Protein AF-A0A317SFG7-F1 (afdb_monomer)

Solvent-accessible surface area (backbone atoms only — not comparable to full-atom values): 11597 Å² total; per-residue (Å²): 136,88,63,92,62,96,67,92,75,56,70,48,75,51,74,49,76,55,89,96,40,80,47,75,50,78,46,75,65,70,53,82,93,43,41,70,61,52,54,49,50,51,52,51,51,52,51,54,70,73,49,74,81,74,43,26,48,32,30,42,70,56,41,79,41,81,29,43,70,58,32,55,52,23,72,72,42,47,71,86,76,34,85,66,59,71,67,60,54,49,50,59,51,48,52,54,52,50,54,67,70,44,44,66,58,31,59,73,69,74,46,86,89,76,83,84,84,84,76,78,91,66,60,90,88,42,59,65,45,54,52,47,43,51,28,25,51,56,62,72,46,96,45,53,51,37,38,35,56,40,46,56,34,92,85,46,43,70,60,25,44,52,54,52,55,61,60,48,57,79,50,65,71,59,47,80,44,76,72,60,82,77,83,85,72,89,74,82,129

Nearest PDB structures (foldseek):
  7vgf-assembly1_B  TM=2.395E-01  e=2.417E-01  Homo sapiens
  7zdg-assembly1_C  TM=2.258E-01  e=2.567E-01  Escherichia coli K-12
  7zkb-assembly1_A  TM=2.460E-01  e=6.358E-01  Mus musculus
  4ayx-assembly1_A  TM=1.755E-01  e=2.727E-01  Homo sapiens
  5mkk-assembly1_A  TM=2.333E-01  e=2.883E+00  Thermus thermophilus HB27

pLDDT: mean 77.93, std 15.4, range [25.09, 96.19]

Secondary structure (DSSP, 8-state):
---SS----EEEEEEEEETTEEEEEEEEE--GGGHHHHHHHHHHHHHHHHS-SS--EEEETTEEEE-HHHHHHHHT--GGG--S-HHHHHHHHHHHHHHHHTHHHHHHTT-------PPP---TT-HHHHHHHHHHHHHH-SSPEEEES----SS-HHHHHHHHHHHHHTT-S-EEEE-----------

Foldseek 3Di:
DDPVDPDDWDKDWDWDDDPPDIDIDIDTDDDPVCVVVVVVVVVVVVVVVLDQDLFAWEDDQLDTDTHNVLSVVLVPAAPVPQPDDPVVLCCVQCVVVVLVVCVVVCVVVVHPSDDDDDDDDDPPVCVVNVSSSVSNNCNSDPAHEYEYAALDHPPDSVVSVVSSVVVCVSRPPYHYHYNDPDPDDPDDD

Structure (mmCIF, N/CA/C/O backbone):
data_AF-A0A317SFG7-F1
#
_entry.id   AF-A0A317SFG7-F1
#
loop_
_atom_site.group_PDB
_atom_site.id
_atom_site.type_symbol
_atom_site.label_atom_id
_atom_site.label_alt_id
_atom_site.label_comp_id
_atom_site.label_asym_id
_atom_site.label_entity_id
_atom_site.label_seq_id
_atom_site.pdbx_PDB_ins_code
_atom_site.Cartn_x
_atom_site.Cartn_y
_atom_site.Cartn_z
_atom_site.occupancy
_atom_site.B_iso_or_equiv
_atom_site.auth_seq_id
_atom_site.auth_comp_id
_atom_site.auth_asym_id
_atom_site.auth_atom_id
_atom_site.pdbx_PDB_model_num
ATOM 1 N N . MET A 1 1 ? 9.731 -15.052 -11.280 1.00 41.47 1 MET A N 1
ATOM 2 C CA . MET A 1 1 ? 9.869 -14.562 -12.666 1.00 41.47 1 MET A CA 1
ATOM 3 C C . MET A 1 1 ? 8.992 -15.444 -13.540 1.00 41.47 1 MET A C 1
ATOM 5 O O . MET A 1 1 ? 9.331 -16.599 -13.751 1.00 41.47 1 MET A O 1
ATOM 9 N N . LEU A 1 2 ? 7.804 -14.961 -13.905 1.00 42.44 2 LEU A N 1
ATOM 10 C CA . LEU A 1 2 ? 6.810 -15.720 -14.668 1.00 42.44 2 LEU A CA 1
ATOM 11 C C . LEU A 1 2 ? 6.941 -15.355 -16.149 1.00 42.44 2 LEU A C 1
ATOM 13 O O . LEU A 1 2 ? 6.165 -14.562 -16.657 1.00 42.44 2 LEU A O 1
ATOM 17 N N . CYS A 1 3 ? 7.937 -15.915 -16.834 1.00 49.62 3 CYS A N 1
ATOM 18 C CA . CYS A 1 3 ? 7.927 -15.930 -18.293 1.00 49.62 3 CYS A CA 1
ATOM 19 C C . CYS A 1 3 ? 7.093 -17.150 -18.706 1.00 49.62 3 CYS A C 1
ATOM 21 O O . CYS A 1 3 ? 7.489 -18.283 -18.437 1.00 49.62 3 CYS A O 1
ATOM 23 N N . ARG A 1 4 ? 5.892 -16.934 -19.261 1.00 50.91 4 ARG A N 1
ATOM 24 C CA . ARG A 1 4 ? 4.999 -18.031 -19.700 1.00 50.91 4 ARG A CA 1
ATOM 25 C C . ARG A 1 4 ? 5.598 -18.854 -20.844 1.00 50.91 4 ARG A C 1
ATOM 27 O O . ARG A 1 4 ? 5.264 -20.026 -20.993 1.00 50.91 4 ARG A O 1
ATOM 34 N N . ASP A 1 5 ? 6.530 -18.259 -21.576 1.00 55.81 5 ASP A N 1
ATOM 35 C CA . ASP A 1 5 ? 7.381 -18.930 -22.541 1.00 55.81 5 ASP A CA 1
ATOM 36 C C . ASP A 1 5 ? 8.703 -19.267 -21.854 1.00 55.81 5 ASP A C 1
ATOM 38 O O . ASP A 1 5 ? 9.432 -18.364 -21.454 1.00 55.81 5 ASP A O 1
ATOM 42 N N . TRP A 1 6 ? 9.039 -20.547 -21.727 1.00 56.03 6 TRP A N 1
ATOM 43 C CA . TRP A 1 6 ? 10.304 -21.052 -21.171 1.00 56.03 6 TRP A CA 1
ATOM 44 C C . TRP A 1 6 ? 11.524 -20.729 -22.064 1.00 56.03 6 TRP A C 1
ATOM 46 O O . TRP A 1 6 ? 12.299 -21.609 -22.429 1.00 56.03 6 TRP A O 1
ATOM 56 N N . LYS A 1 7 ? 11.658 -19.477 -22.505 1.00 66.62 7 LYS A N 1
ATOM 57 C CA . LYS A 1 7 ? 12.711 -18.994 -23.396 1.00 66.62 7 LYS A CA 1
ATOM 58 C C . LYS A 1 7 ? 13.780 -18.282 -22.583 1.00 66.62 7 LYS A C 1
ATOM 60 O O . LYS A 1 7 ? 13.485 -17.394 -21.787 1.00 66.62 7 LYS A O 1
ATOM 65 N N . ASP A 1 8 ? 15.028 -18.643 -22.849 1.00 72.44 8 ASP A N 1
ATOM 66 C CA . ASP A 1 8 ? 16.175 -17.995 -22.232 1.00 72.44 8 ASP A CA 1
ATOM 67 C C . ASP A 1 8 ? 16.388 -16.597 -22.828 1.00 72.44 8 ASP A C 1
ATOM 69 O O . ASP A 1 8 ? 16.472 -16.413 -24.049 1.00 72.44 8 ASP A O 1
ATOM 73 N N . HIS A 1 9 ? 16.499 -15.602 -21.949 1.00 76.69 9 HIS A N 1
ATOM 74 C CA . HIS A 1 9 ? 16.799 -14.217 -22.293 1.00 76.69 9 HIS A CA 1
ATOM 75 C C . HIS A 1 9 ? 18.088 -13.780 -21.598 1.00 76.69 9 HIS A C 1
ATOM 77 O O . HIS A 1 9 ? 18.286 -14.040 -20.412 1.00 76.69 9 HIS A O 1
ATOM 83 N N . VAL A 1 10 ? 18.965 -13.090 -22.329 1.00 83.44 10 VAL A N 1
ATOM 84 C CA . VAL A 1 10 ? 20.203 -12.542 -21.764 1.00 83.44 10 VAL A CA 1
ATOM 85 C C . VAL A 1 10 ? 19.904 -11.164 -21.179 1.00 83.44 10 VAL A C 1
ATOM 87 O O . VAL A 1 10 ? 19.508 -10.249 -21.905 1.00 83.44 10 VAL A O 1
ATOM 90 N N . CYS A 1 11 ? 20.096 -11.021 -19.869 1.00 85.12 11 CYS A N 1
ATOM 91 C CA . CYS A 1 11 ? 19.971 -9.761 -19.145 1.00 85.12 11 CYS A CA 1
ATOM 92 C C . CYS A 1 11 ? 21.332 -9.372 -18.563 1.00 85.12 11 CYS A C 1
ATOM 94 O O . CYS A 1 11 ? 21.943 -10.149 -17.828 1.00 85.12 11 CYS A O 1
ATOM 96 N N . TYR A 1 12 ? 21.797 -8.169 -18.885 1.00 90.06 12 TYR A N 1
ATOM 97 C CA . TYR A 1 12 ? 22.939 -7.542 -18.231 1.00 90.06 12 TYR A CA 1
ATOM 98 C C . TYR A 1 12 ? 22.421 -6.586 -17.166 1.00 90.06 12 TYR A C 1
ATOM 100 O O . TYR A 1 12 ? 21.475 -5.842 -17.411 1.00 90.06 12 TYR A O 1
ATOM 108 N N . PHE A 1 13 ? 23.051 -6.563 -15.997 1.00 91.94 13 PHE A N 1
ATOM 109 C CA . PHE A 1 13 ? 22.778 -5.547 -14.987 1.00 91.94 13 PHE A CA 1
ATOM 110 C C . PHE A 1 13 ? 24.040 -4.730 -14.738 1.00 91.94 13 PHE A C 1
ATOM 112 O O . PHE A 1 13 ? 25.147 -5.265 -14.698 1.00 91.94 13 PHE A O 1
ATOM 119 N N . ALA A 1 14 ? 23.864 -3.425 -14.580 1.00 92.88 14 ALA A N 1
ATOM 120 C CA . ALA A 1 14 ? 24.919 -2.508 -14.193 1.00 92.88 14 ALA A CA 1
ATOM 121 C C . ALA A 1 14 ? 24.482 -1.762 -12.936 1.00 92.88 14 ALA A C 1
ATOM 123 O O . ALA A 1 14 ? 23.309 -1.420 -12.765 1.00 92.88 14 ALA A O 1
ATOM 124 N N . THR A 1 15 ? 25.426 -1.544 -12.028 1.00 95.31 15 THR A N 1
ATOM 125 C CA . THR A 1 15 ? 25.201 -0.780 -10.804 1.00 95.31 15 THR A CA 1
ATOM 126 C C . THR A 1 15 ? 26.358 0.177 -10.609 1.00 95.31 15 THR A C 1
ATOM 128 O O . THR A 1 15 ? 27.512 -0.244 -10.640 1.00 95.31 15 THR A O 1
ATOM 131 N N . TRP A 1 16 ? 26.054 1.4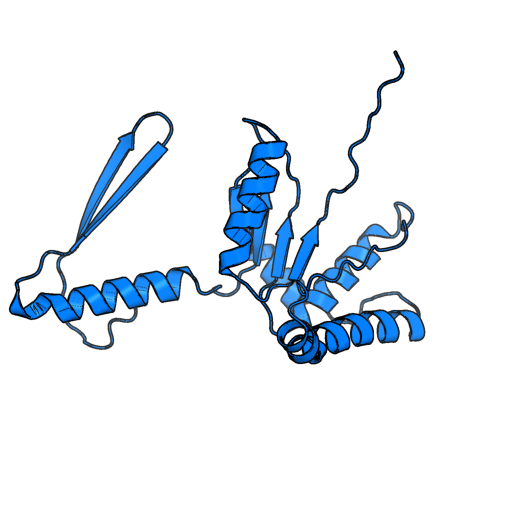54 -10.422 1.00 94.56 16 TRP A N 1
ATOM 132 C CA . TRP A 1 16 ? 27.052 2.485 -10.161 1.00 94.56 16 TRP A CA 1
ATOM 133 C C . TRP A 1 16 ? 26.505 3.525 -9.187 1.00 94.56 16 TRP A C 1
ATOM 135 O O . TRP A 1 16 ? 25.305 3.582 -8.916 1.00 94.56 16 TRP A O 1
ATOM 145 N N . LEU A 1 17 ? 27.411 4.322 -8.629 1.00 96.19 17 LEU A N 1
ATOM 146 C CA . LEU A 1 17 ? 27.060 5.467 -7.800 1.00 96.19 17 LEU A CA 1
ATOM 147 C C . LEU A 1 17 ? 26.913 6.700 -8.687 1.00 96.19 17 LEU A C 1
ATOM 149 O O . LEU A 1 17 ? 27.806 7.005 -9.477 1.00 96.19 17 LEU A O 1
ATOM 153 N N . GLU A 1 18 ? 25.809 7.416 -8.525 1.00 92.94 18 GLU A N 1
ATOM 154 C CA . GLU A 1 18 ? 25.581 8.725 -9.130 1.00 92.94 18 GLU A CA 1
ATOM 155 C C . GLU A 1 18 ? 25.134 9.693 -8.028 1.00 92.94 18 GLU A C 1
ATOM 157 O O . GLU A 1 18 ? 24.034 9.594 -7.479 1.00 92.94 18 GLU A O 1
ATOM 162 N N . GLY A 1 19 ? 26.042 10.589 -7.627 1.00 89.62 19 GLY A N 1
ATOM 163 C CA . GLY A 1 19 ? 25.857 11.428 -6.442 1.00 89.62 19 GLY A CA 1
ATOM 164 C C . GLY A 1 19 ? 25.674 10.588 -5.171 1.00 89.62 19 GLY A C 1
ATOM 165 O O . GLY A 1 19 ? 26.521 9.762 -4.840 1.00 89.62 19 GLY A O 1
ATOM 166 N N . TYR A 1 20 ? 24.555 10.797 -4.471 1.00 83.56 20 TYR A N 1
ATOM 167 C CA . TYR A 1 20 ? 24.170 10.042 -3.269 1.00 83.56 20 TYR A CA 1
ATOM 168 C C . TYR A 1 20 ? 23.277 8.824 -3.562 1.00 83.56 20 TYR A C 1
ATOM 170 O O . TYR A 1 20 ? 22.787 8.186 -2.631 1.00 83.56 20 TYR A O 1
ATOM 178 N N . SER A 1 21 ? 23.047 8.499 -4.838 1.00 77.69 21 SER A N 1
ATOM 179 C CA . SER A 1 21 ? 22.150 7.419 -5.253 1.00 77.69 21 SER A CA 1
ATOM 180 C C . SER A 1 21 ? 22.922 6.228 -5.815 1.00 77.69 21 SER A C 1
ATOM 182 O O . SER A 1 21 ? 23.923 6.384 -6.515 1.00 77.69 21 SER A O 1
ATOM 184 N N . ILE A 1 22 ? 22.429 5.019 -5.539 1.00 87.56 22 ILE A N 1
ATOM 185 C CA . ILE A 1 22 ? 22.863 3.802 -6.232 1.00 87.56 22 ILE A CA 1
ATOM 186 C C . ILE A 1 22 ? 21.933 3.609 -7.424 1.00 87.56 22 ILE A C 1
ATOM 188 O O . ILE A 1 22 ? 20.756 3.292 -7.250 1.00 87.56 22 ILE A O 1
ATOM 192 N N . ILE A 1 23 ? 22.464 3.770 -8.629 1.00 89.19 23 ILE A N 1
ATOM 193 C CA . ILE A 1 23 ? 21.722 3.528 -9.860 1.00 89.19 23 ILE A CA 1
ATOM 194 C C . ILE A 1 23 ? 21.861 2.059 -10.234 1.00 89.19 23 ILE A C 1
ATOM 196 O O . ILE A 1 23 ? 22.961 1.505 -10.228 1.00 89.19 23 ILE A O 1
ATOM 200 N N . ARG A 1 24 ? 20.733 1.419 -10.550 1.00 90.75 24 ARG A N 1
ATOM 201 C CA . ARG A 1 24 ? 20.667 0.043 -11.050 1.00 90.75 24 ARG A CA 1
ATOM 202 C C . ARG A 1 24 ? 19.910 0.035 -12.364 1.00 90.75 24 ARG A C 1
ATOM 204 O O . ARG A 1 24 ? 18.764 0.469 -12.410 1.00 90.75 24 ARG A O 1
ATOM 211 N N . VAL A 1 25 ? 20.542 -0.479 -13.412 1.00 90.31 25 VAL A N 1
ATOM 212 C CA . VAL A 1 25 ? 19.926 -0.599 -14.738 1.00 90.31 25 VAL A CA 1
ATOM 213 C C . VAL A 1 25 ? 20.035 -2.032 -15.230 1.00 90.31 25 VAL A C 1
ATOM 215 O O . VAL A 1 25 ? 21.069 -2.680 -15.062 1.00 90.31 25 VAL A O 1
ATOM 218 N N . HIS A 1 26 ? 18.955 -2.504 -15.847 1.00 87.75 26 HIS A N 1
ATOM 219 C CA . HIS A 1 26 ? 18.862 -3.803 -16.498 1.00 87.75 26 HIS A CA 1
ATOM 220 C C . HIS A 1 26 ? 18.757 -3.606 -18.013 1.00 87.75 26 HIS A C 1
ATOM 222 O O . HIS A 1 26 ? 17.884 -2.884 -18.490 1.00 87.75 26 HIS A O 1
ATOM 228 N N . TYR A 1 27 ? 19.637 -4.263 -18.764 1.00 88.00 27 TYR A N 1
ATOM 229 C CA . TYR A 1 27 ? 19.660 -4.264 -20.222 1.00 88.00 27 TYR A CA 1
ATOM 230 C C . TYR A 1 27 ? 19.294 -5.654 -20.731 1.00 88.00 27 TYR A C 1
ATOM 232 O O . TYR A 1 27 ? 20.012 -6.626 -20.489 1.00 88.00 27 TYR A O 1
ATOM 240 N N . PHE A 1 28 ? 18.195 -5.747 -21.473 1.00 86.62 28 PHE A N 1
ATOM 241 C CA . PHE A 1 28 ? 17.788 -6.983 -22.130 1.00 86.62 28 PHE A CA 1
ATOM 242 C C . PHE A 1 28 ? 18.363 -7.027 -23.543 1.00 86.62 28 PHE A C 1
ATOM 244 O O . PHE A 1 28 ? 18.003 -6.213 -24.392 1.00 86.62 28 PHE A O 1
ATOM 251 N N . LEU A 1 29 ? 19.251 -7.986 -23.811 1.00 86.62 29 LEU A N 1
ATOM 252 C CA . LEU A 1 29 ? 19.802 -8.170 -25.148 1.00 86.62 29 LEU A CA 1
ATOM 253 C C . LEU A 1 29 ? 18.812 -8.963 -26.005 1.00 86.62 29 LEU A C 1
ATOM 255 O O . LEU A 1 29 ? 18.505 -10.125 -25.725 1.00 86.62 29 LEU A O 1
ATOM 259 N N . HIS A 1 30 ? 18.344 -8.357 -27.093 1.00 83.94 30 HIS A N 1
ATOM 260 C CA . HIS A 1 30 ? 17.446 -9.013 -28.035 1.00 83.94 30 HIS A CA 1
ATOM 261 C C . HIS A 1 30 ? 17.778 -8.680 -29.487 1.00 83.94 30 HIS A C 1
ATOM 263 O O . HIS A 1 30 ? 18.381 -7.660 -29.796 1.00 83.94 30 HIS A O 1
ATOM 269 N N . SER A 1 31 ? 17.368 -9.568 -30.393 1.00 85.25 31 SER A N 1
ATOM 270 C CA . SER A 1 31 ? 17.289 -9.250 -31.817 1.00 85.25 31 SER A CA 1
ATOM 271 C C . SER A 1 31 ? 15.965 -8.543 -32.111 1.00 85.25 31 SER A C 1
ATOM 273 O O . SER A 1 31 ? 15.015 -8.666 -31.334 1.00 85.25 31 SER A O 1
ATOM 275 N N . GLU A 1 32 ? 15.856 -7.867 -33.256 1.00 84.56 32 GLU A N 1
ATOM 276 C CA . GLU A 1 32 ? 14.602 -7.218 -33.682 1.00 84.56 32 GLU A CA 1
ATOM 277 C C . GLU A 1 32 ? 13.409 -8.187 -33.685 1.00 84.56 32 GLU A C 1
ATOM 279 O O . GLU A 1 32 ? 12.330 -7.868 -33.198 1.00 84.56 32 GLU A O 1
ATOM 284 N N . LYS A 1 33 ? 13.625 -9.440 -34.109 1.00 82.62 33 LYS A N 1
ATOM 285 C CA . LYS A 1 33 ? 12.584 -10.486 -34.121 1.00 82.62 33 LYS A CA 1
ATOM 286 C C . LYS A 1 33 ? 12.056 -10.867 -32.731 1.00 82.62 33 LYS A C 1
ATOM 288 O O . LYS A 1 33 ? 11.003 -11.488 -32.640 1.00 82.62 33 LYS A O 1
ATOM 293 N N . ARG A 1 34 ? 12.798 -10.566 -31.659 1.00 79.69 34 ARG A N 1
ATOM 294 C CA . ARG A 1 34 ? 12.439 -10.886 -30.265 1.00 79.69 34 ARG A CA 1
ATOM 295 C C . ARG A 1 34 ? 12.025 -9.661 -29.451 1.00 79.69 34 ARG A C 1
ATOM 297 O O . ARG A 1 34 ? 11.724 -9.816 -28.271 1.00 79.69 34 ARG A O 1
ATOM 304 N N . LYS A 1 35 ? 11.988 -8.476 -30.068 1.00 84.38 35 LYS A N 1
ATOM 305 C CA . LYS A 1 35 ? 11.679 -7.204 -29.407 1.00 84.38 35 LYS A CA 1
ATOM 306 C C . LYS A 1 35 ? 10.350 -7.249 -28.651 1.00 84.38 35 LYS A C 1
ATOM 308 O O . LYS A 1 35 ? 10.339 -7.016 -27.450 1.00 84.38 35 LYS A O 1
ATOM 313 N N . THR A 1 36 ? 9.277 -7.683 -29.311 1.00 84.88 36 THR A N 1
ATOM 314 C CA . THR A 1 36 ? 7.935 -7.781 -28.709 1.00 84.88 36 THR A CA 1
ATOM 315 C C . THR A 1 36 ? 7.905 -8.672 -27.463 1.00 84.88 36 THR A C 1
ATOM 317 O O . THR A 1 36 ? 7.218 -8.358 -26.501 1.00 84.88 36 THR A O 1
ATOM 320 N N . GLY A 1 37 ? 8.679 -9.764 -27.443 1.00 84.56 37 GLY A N 1
ATOM 321 C CA . GLY A 1 37 ? 8.756 -10.644 -26.271 1.00 84.56 37 GLY A CA 1
ATOM 322 C C . GLY A 1 37 ? 9.470 -9.996 -25.080 1.00 84.56 37 GLY A C 1
ATOM 323 O O . GLY A 1 37 ? 9.069 -10.199 -23.942 1.00 84.56 37 GLY A O 1
ATOM 324 N N . ILE A 1 38 ? 10.502 -9.182 -25.327 1.00 85.31 38 ILE A N 1
ATOM 325 C CA . ILE A 1 38 ? 11.162 -8.410 -24.264 1.00 85.31 38 ILE A CA 1
ATOM 326 C C . ILE A 1 38 ? 10.268 -7.280 -23.759 1.00 85.31 38 ILE A C 1
ATOM 328 O O . ILE A 1 38 ? 10.219 -7.052 -22.554 1.00 85.31 38 ILE A O 1
ATOM 332 N N . GLU A 1 39 ? 9.564 -6.586 -24.654 1.00 86.12 39 GLU A N 1
ATOM 333 C CA . GLU A 1 39 ? 8.599 -5.547 -24.279 1.00 86.12 39 GLU A CA 1
ATOM 334 C C . GLU A 1 39 ? 7.499 -6.124 -23.380 1.00 86.12 39 GLU A C 1
ATOM 336 O O . GLU A 1 39 ? 7.192 -5.541 -22.344 1.00 86.12 39 GLU A O 1
ATOM 341 N N . ASP A 1 40 ? 6.980 -7.309 -23.708 1.00 86.06 40 ASP A N 1
ATOM 342 C CA . ASP A 1 40 ? 6.015 -8.030 -22.872 1.00 86.06 40 ASP A CA 1
ATOM 343 C C . ASP A 1 40 ? 6.595 -8.394 -21.493 1.00 86.06 40 ASP A C 1
ATOM 345 O O . ASP A 1 40 ? 5.972 -8.121 -20.469 1.00 86.06 40 ASP A O 1
ATOM 349 N N . ILE A 1 41 ? 7.827 -8.912 -21.426 1.00 84.38 41 ILE A N 1
ATOM 350 C CA . ILE A 1 41 ? 8.503 -9.194 -20.145 1.00 84.38 41 ILE A CA 1
ATOM 351 C C . ILE A 1 41 ? 8.695 -7.919 -19.318 1.00 84.38 41 ILE A C 1
ATOM 353 O O . ILE A 1 41 ? 8.493 -7.939 -18.100 1.00 84.38 41 ILE A O 1
ATOM 357 N N . ALA A 1 42 ? 9.090 -6.813 -19.950 1.00 84.62 42 ALA A N 1
ATOM 358 C CA . ALA A 1 42 ? 9.255 -5.533 -19.276 1.00 84.62 42 ALA A CA 1
ATOM 359 C C . ALA A 1 42 ? 7.917 -5.050 -18.701 1.00 84.62 42 ALA A C 1
ATOM 361 O O . ALA A 1 42 ? 7.847 -4.728 -17.516 1.00 84.62 42 ALA A O 1
ATOM 362 N N . LEU A 1 43 ? 6.842 -5.100 -19.493 1.00 86.75 43 LEU A N 1
ATOM 363 C CA . LEU A 1 43 ? 5.491 -4.746 -19.054 1.00 86.75 43 LEU A CA 1
ATOM 364 C C . LEU A 1 43 ? 5.005 -5.639 -17.908 1.00 86.75 43 LEU A C 1
ATOM 366 O O . LEU A 1 43 ? 4.488 -5.126 -16.919 1.00 86.75 43 LEU A O 1
ATOM 370 N N . GLN A 1 44 ? 5.215 -6.954 -17.989 1.00 85.62 44 GLN A N 1
ATOM 371 C CA . GLN A 1 44 ? 4.848 -7.894 -16.926 1.00 85.62 44 GLN A CA 1
ATOM 372 C C . GLN A 1 44 ? 5.658 -7.669 -15.649 1.00 85.62 44 GLN A C 1
ATOM 374 O O . GLN A 1 44 ? 5.115 -7.768 -14.553 1.00 85.62 44 GLN A O 1
ATOM 379 N N . THR A 1 45 ? 6.944 -7.339 -15.772 1.00 84.00 45 THR A N 1
ATOM 380 C CA . THR A 1 45 ? 7.796 -7.018 -14.620 1.00 84.00 45 THR A CA 1
ATOM 381 C C . THR A 1 45 ? 7.337 -5.724 -13.957 1.00 84.00 45 THR A C 1
ATOM 383 O O . THR A 1 45 ? 7.247 -5.672 -12.734 1.00 84.00 45 THR A O 1
ATOM 386 N N . CYS A 1 46 ? 6.995 -4.703 -14.746 1.00 82.25 46 CYS A N 1
ATOM 387 C CA . CYS A 1 46 ? 6.411 -3.465 -14.236 1.00 82.25 46 CYS A CA 1
ATOM 388 C C . CYS A 1 46 ? 5.066 -3.720 -13.546 1.00 82.25 46 CYS A C 1
ATOM 390 O O . CYS A 1 46 ? 4.876 -3.261 -12.425 1.00 82.25 46 CY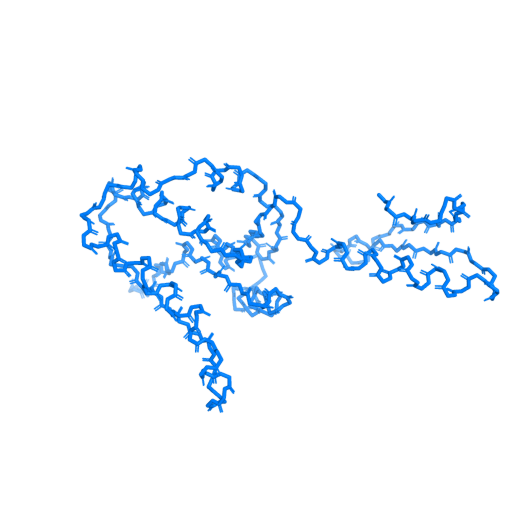S A O 1
ATOM 392 N N . ALA A 1 47 ? 4.168 -4.492 -14.165 1.00 83.69 47 ALA A N 1
ATOM 393 C CA . ALA A 1 47 ? 2.882 -4.850 -13.572 1.00 83.69 47 ALA A CA 1
ATOM 394 C C . ALA A 1 47 ? 3.070 -5.596 -12.243 1.00 83.69 47 ALA A C 1
ATOM 396 O O . ALA A 1 47 ? 2.504 -5.200 -11.231 1.00 83.69 47 ALA A O 1
ATOM 397 N N . TYR A 1 48 ? 3.950 -6.598 -12.218 1.00 84.69 48 TYR A N 1
ATOM 398 C CA . TYR A 1 48 ? 4.283 -7.344 -11.007 1.00 84.69 48 TYR A CA 1
ATOM 399 C C . TYR A 1 48 ? 4.888 -6.450 -9.916 1.00 84.69 48 TYR A C 1
ATOM 401 O O . TYR A 1 48 ? 4.584 -6.633 -8.743 1.00 84.69 48 TYR A O 1
ATOM 409 N N . ALA A 1 49 ? 5.732 -5.480 -10.277 1.00 79.69 49 ALA A N 1
ATOM 410 C CA . ALA A 1 49 ? 6.314 -4.532 -9.327 1.00 79.69 49 ALA A CA 1
ATOM 411 C C . ALA A 1 49 ? 5.285 -3.540 -8.752 1.00 79.69 49 ALA A C 1
ATOM 413 O O . ALA A 1 49 ? 5.515 -2.982 -7.683 1.00 79.69 49 ALA A O 1
ATOM 414 N N . MET A 1 50 ? 4.170 -3.314 -9.452 1.00 77.81 50 MET A N 1
ATOM 415 C CA . MET A 1 50 ? 3.048 -2.504 -8.968 1.00 77.81 50 MET A CA 1
ATOM 416 C C . MET A 1 50 ? 2.043 -3.309 -8.131 1.00 77.81 50 MET A C 1
ATOM 418 O O . MET A 1 50 ? 1.204 -2.722 -7.447 1.00 77.81 50 MET A O 1
ATOM 422 N N . GLU A 1 51 ? 2.115 -4.640 -8.164 1.00 83.81 51 GLU A N 1
ATOM 423 C CA . GLU A 1 51 ? 1.310 -5.515 -7.317 1.00 83.81 51 GLU A CA 1
ATOM 424 C C . GLU A 1 51 ? 1.913 -5.629 -5.911 1.00 83.81 51 GLU A C 1
ATOM 426 O O . GLU A 1 51 ? 3.125 -5.738 -5.740 1.00 83.81 51 GLU A O 1
ATOM 431 N N . LEU A 1 52 ? 1.050 -5.638 -4.890 1.00 84.44 52 LEU A N 1
ATOM 432 C CA . LEU A 1 52 ? 1.463 -5.847 -3.501 1.00 84.44 52 LEU A CA 1
ATOM 433 C C . LEU A 1 52 ? 1.485 -7.343 -3.174 1.00 84.44 52 LEU A C 1
ATOM 435 O O . LEU A 1 52 ? 0.438 -7.993 -3.083 1.00 84.44 52 LEU A O 1
ATOM 439 N N . HIS A 1 53 ? 2.671 -7.889 -2.922 1.00 87.25 53 HIS A N 1
ATOM 440 C CA . HIS A 1 53 ? 2.881 -9.317 -2.670 1.00 87.25 53 HIS A CA 1
ATOM 441 C C . HIS A 1 53 ? 2.883 -9.620 -1.175 1.00 87.25 53 HIS A C 1
ATOM 443 O O . HIS A 1 53 ? 3.931 -9.765 -0.549 1.00 87.25 53 HIS A O 1
ATOM 449 N N . GLN A 1 54 ? 1.688 -9.745 -0.586 1.00 91.12 54 GLN A N 1
ATOM 450 C CA . GLN A 1 54 ? 1.528 -10.007 0.856 1.00 91.12 54 GLN A CA 1
ATOM 451 C C . GLN A 1 54 ? 2.242 -8.962 1.729 1.00 91.12 54 GLN A C 1
ATOM 453 O O . GLN A 1 54 ? 2.922 -9.270 2.714 1.00 91.12 54 GLN A O 1
ATOM 458 N N . GLU A 1 55 ? 2.086 -7.703 1.352 1.00 91.88 55 GLU A N 1
ATOM 459 C CA . GLU A 1 55 ? 2.745 -6.575 1.984 1.00 91.88 55 GLU A CA 1
ATOM 460 C C . GLU A 1 55 ? 1.794 -5.387 2.105 1.00 91.88 55 GLU A C 1
ATOM 462 O O . GLU A 1 55 ? 0.737 -5.326 1.478 1.00 91.88 55 GLU A O 1
ATOM 467 N N . ILE A 1 56 ? 2.169 -4.461 2.978 1.00 92.12 56 ILE A N 1
ATOM 468 C CA . ILE A 1 56 ? 1.524 -3.164 3.149 1.00 92.12 56 ILE A CA 1
ATOM 469 C C . ILE A 1 56 ? 2.630 -2.144 2.961 1.00 92.12 56 ILE A C 1
ATOM 471 O O . ILE A 1 56 ? 3.676 -2.282 3.596 1.00 92.12 56 ILE A O 1
ATOM 475 N N . LEU A 1 57 ? 2.430 -1.148 2.103 1.00 92.88 57 LEU A N 1
ATOM 476 C CA . LEU A 1 57 ? 3.432 -0.103 1.928 1.00 92.88 57 LEU A CA 1
ATOM 477 C C . LEU A 1 57 ? 3.439 0.808 3.149 1.00 92.88 57 LEU A C 1
ATOM 479 O O . LEU A 1 57 ? 2.394 1.286 3.593 1.00 92.88 57 LEU A O 1
ATOM 483 N N . VAL A 1 58 ? 4.634 1.027 3.682 1.00 93.06 58 VAL A N 1
ATOM 484 C CA . VAL A 1 58 ? 4.887 1.831 4.869 1.00 93.06 58 VAL A CA 1
ATOM 485 C C . VAL A 1 58 ? 5.793 2.994 4.494 1.00 93.06 58 VAL A C 1
ATOM 487 O O . VAL A 1 58 ? 6.910 2.776 4.021 1.00 93.06 58 VAL A O 1
ATOM 490 N N . PHE A 1 59 ? 5.321 4.216 4.718 1.00 91.12 59 PHE A N 1
ATOM 491 C CA . PHE A 1 59 ? 6.104 5.431 4.560 1.00 91.12 59 PHE A CA 1
ATOM 492 C C . PHE A 1 59 ? 6.728 5.836 5.892 1.00 91.12 59 PHE A C 1
ATOM 494 O O . PHE A 1 59 ? 6.022 6.031 6.889 1.00 91.12 59 PHE A O 1
ATOM 501 N N . ASN A 1 60 ? 8.051 5.961 5.903 1.00 88.31 60 ASN A N 1
ATOM 502 C CA . ASN A 1 60 ? 8.807 6.461 7.043 1.00 88.31 60 ASN A CA 1
ATOM 503 C C . ASN A 1 60 ? 10.148 7.048 6.581 1.00 88.31 60 ASN A C 1
ATOM 505 O O . ASN A 1 60 ? 10.718 6.591 5.590 1.00 88.31 60 ASN A O 1
ATOM 509 N N . ASN A 1 61 ? 10.671 8.039 7.305 1.00 85.31 61 ASN A N 1
ATOM 510 C CA . ASN A 1 61 ? 11.942 8.706 6.993 1.00 85.31 61 ASN A CA 1
ATOM 511 C C . ASN A 1 61 ? 12.048 9.159 5.519 1.00 85.31 61 ASN A C 1
ATOM 513 O O . ASN A 1 61 ? 13.098 9.023 4.887 1.00 85.31 61 ASN A O 1
ATOM 517 N N . GLY A 1 62 ? 10.949 9.665 4.953 1.00 84.94 62 GLY A N 1
ATOM 518 C CA . GLY A 1 62 ? 10.899 10.158 3.576 1.00 84.94 62 GLY A CA 1
ATOM 519 C C . GLY A 1 62 ? 10.826 9.094 2.475 1.00 84.94 62 GLY A C 1
ATOM 520 O O . GLY A 1 62 ? 10.971 9.454 1.313 1.00 84.94 62 GLY A O 1
ATOM 521 N N . ASN A 1 63 ? 10.633 7.808 2.795 1.00 87.31 63 ASN A N 1
ATOM 522 C CA . ASN A 1 63 ? 10.621 6.734 1.796 1.00 87.31 63 ASN A CA 1
ATOM 523 C C . ASN A 1 63 ? 9.510 5.702 2.035 1.00 87.31 63 ASN A C 1
ATOM 525 O O . ASN A 1 63 ? 9.162 5.395 3.176 1.00 87.31 63 ASN A O 1
ATOM 529 N N . TRP A 1 64 ? 9.000 5.119 0.944 1.00 90.69 64 TRP A N 1
ATOM 530 C CA . TRP A 1 64 ? 8.112 3.954 0.973 1.00 90.69 64 TRP A CA 1
ATOM 531 C C . TRP A 1 64 ? 8.910 2.653 1.075 1.00 90.69 64 TRP A C 1
ATOM 533 O O . TRP A 1 64 ? 9.950 2.488 0.439 1.00 90.69 64 TRP A O 1
ATOM 543 N N . SER A 1 65 ? 8.401 1.706 1.857 1.00 91.31 65 SER A N 1
ATOM 544 C CA . SER A 1 65 ? 8.999 0.386 2.045 1.00 91.31 65 SER A CA 1
ATOM 545 C C . SER A 1 65 ? 7.939 -0.695 2.254 1.00 91.31 65 SER A C 1
ATOM 547 O O . SER A 1 65 ? 6.823 -0.419 2.695 1.00 91.31 65 SER A O 1
ATOM 549 N N . SER A 1 66 ? 8.290 -1.941 1.954 1.00 91.38 66 SER A N 1
ATOM 550 C CA . SER A 1 66 ? 7.405 -3.096 2.111 1.00 91.38 66 SER A CA 1
ATOM 551 C C . SER A 1 66 ? 7.301 -3.568 3.564 1.00 91.38 66 SER A C 1
ATOM 553 O O . SER A 1 66 ? 8.243 -4.116 4.139 1.00 91.38 66 SER A O 1
ATOM 555 N N . GLY A 1 67 ? 6.122 -3.423 4.164 1.00 92.00 67 GLY A N 1
ATOM 556 C CA . GLY A 1 67 ? 5.812 -3.810 5.541 1.00 92.00 67 GLY A CA 1
ATOM 557 C C . GLY A 1 67 ? 5.185 -5.201 5.673 1.00 92.00 67 GLY A C 1
ATOM 558 O O . GLY A 1 67 ? 4.027 -5.331 6.075 1.00 92.00 67 GLY A O 1
ATOM 559 N N . HIS A 1 68 ? 5.935 -6.272 5.400 1.00 92.00 68 HIS A N 1
ATOM 560 C CA . HIS A 1 68 ? 5.407 -7.645 5.508 1.00 92.00 68 HIS A CA 1
ATOM 561 C C . HIS A 1 68 ? 5.007 -8.043 6.947 1.00 92.00 68 HIS A C 1
ATOM 563 O O . HIS A 1 68 ? 4.031 -8.766 7.165 1.00 92.00 68 HIS A O 1
ATOM 569 N N . ALA A 1 69 ? 5.725 -7.548 7.961 1.00 90.88 69 ALA A N 1
ATOM 570 C CA . ALA A 1 69 ? 5.377 -7.788 9.365 1.00 90.88 69 ALA A CA 1
ATOM 571 C C . ALA A 1 69 ? 4.018 -7.166 9.735 1.00 90.88 69 ALA A C 1
ATOM 573 O O . ALA A 1 69 ? 3.204 -7.805 10.409 1.00 90.88 69 ALA A O 1
ATOM 574 N N . LEU A 1 70 ? 3.748 -5.949 9.245 1.00 90.50 70 LEU A N 1
ATOM 575 C CA . LEU A 1 70 ? 2.458 -5.284 9.410 1.00 90.50 70 LEU A CA 1
ATOM 576 C C . LEU A 1 70 ? 1.355 -6.070 8.698 1.00 90.50 70 LEU A C 1
ATOM 578 O O . LEU A 1 70 ? 0.320 -6.330 9.309 1.00 90.50 70 LEU A O 1
ATOM 582 N N . TRP A 1 71 ? 1.607 -6.537 7.469 1.00 93.75 71 TRP A N 1
ATOM 583 C CA . TRP A 1 71 ? 0.670 -7.385 6.727 1.00 93.75 71 TRP A CA 1
ATOM 584 C C . TRP A 1 71 ? 0.304 -8.650 7.507 1.00 93.75 71 TRP A C 1
ATOM 586 O O . TRP A 1 71 ? -0.877 -8.908 7.734 1.00 93.75 71 TRP A O 1
ATOM 596 N N . LYS A 1 72 ? 1.290 -9.382 8.040 1.00 93.06 72 LYS A N 1
ATOM 597 C CA . LYS A 1 72 ? 1.043 -10.541 8.918 1.00 93.06 72 LYS A CA 1
ATOM 598 C C . LYS A 1 72 ? 0.203 -10.174 10.142 1.00 93.06 72 LYS A C 1
ATOM 600 O O . LYS A 1 72 ? -0.670 -10.943 10.542 1.00 93.06 72 LYS A O 1
ATOM 605 N N . GLY A 1 73 ? 0.463 -9.014 10.745 1.00 89.62 73 GLY A N 1
ATOM 606 C CA . GLY A 1 73 ? -0.318 -8.495 11.867 1.00 89.62 73 GLY A CA 1
ATOM 607 C C . GLY A 1 73 ? -1.775 -8.208 11.498 1.00 89.62 73 GLY A C 1
ATOM 608 O O . GLY A 1 73 ? -2.673 -8.555 12.261 1.00 89.62 73 GLY A O 1
ATOM 609 N N . VAL A 1 74 ? -2.013 -7.631 10.319 1.00 91.44 74 VAL A N 1
ATOM 610 C CA . VAL A 1 74 ? -3.355 -7.404 9.765 1.00 91.44 74 VAL A CA 1
ATOM 611 C C . VAL A 1 74 ? -4.068 -8.730 9.525 1.00 91.44 74 VAL A C 1
ATOM 613 O O . VAL A 1 74 ? -5.197 -8.884 9.977 1.00 91.44 74 VAL A O 1
ATOM 616 N N . GLN A 1 75 ? -3.410 -9.730 8.933 1.00 92.75 75 GLN A N 1
ATOM 617 C CA . GLN A 1 75 ? -4.045 -11.032 8.678 1.00 92.75 75 GLN A CA 1
ATOM 618 C C . GLN A 1 75 ? -4.532 -11.726 9.958 1.00 92.75 75 GLN A C 1
ATOM 620 O O . GLN A 1 75 ? -5.574 -12.385 9.951 1.00 92.75 75 GLN A O 1
ATOM 625 N N . LYS A 1 76 ? -3.823 -11.535 11.075 1.00 90.75 76 LYS A N 1
ATOM 626 C CA . LYS A 1 76 ? -4.201 -12.073 12.390 1.00 90.75 76 LYS A CA 1
ATOM 627 C C . LYS A 1 76 ? -5.319 -11.297 13.090 1.00 90.75 76 LYS A C 1
ATOM 629 O O . LYS A 1 76 ? -5.860 -11.806 14.061 1.00 90.75 76 LYS A O 1
ATOM 634 N N . SER A 1 77 ? -5.651 -10.092 12.631 1.00 87.69 77 SER A N 1
ATOM 635 C CA . SER A 1 77 ? -6.669 -9.262 13.275 1.00 87.69 77 SER A CA 1
ATOM 636 C C . SER A 1 77 ? -8.092 -9.742 12.980 1.00 87.69 77 SER A C 1
ATOM 638 O O . SER A 1 77 ? -8.380 -10.293 11.909 1.00 87.69 77 SER A O 1
ATOM 640 N N . ASP A 1 78 ? -8.979 -9.533 13.947 1.00 88.06 78 ASP A N 1
ATOM 641 C CA . ASP A 1 78 ? -10.393 -9.880 13.876 1.00 88.06 78 ASP A CA 1
ATOM 642 C C . ASP A 1 78 ? -11.212 -8.840 14.661 1.00 88.06 78 ASP A C 1
ATOM 644 O O . ASP A 1 78 ? -10.793 -8.344 15.709 1.00 88.06 78 ASP A O 1
ATOM 648 N N . TRP A 1 79 ? -12.397 -8.496 14.157 1.00 85.94 79 TRP A N 1
ATOM 649 C CA . TRP A 1 79 ? -13.322 -7.567 14.813 1.00 85.94 79 TRP A CA 1
ATOM 650 C C . TRP A 1 79 ? -13.812 -8.063 16.177 1.00 85.94 79 TRP A C 1
ATOM 652 O O . TRP A 1 79 ? -14.252 -7.252 17.004 1.00 85.94 79 TRP A O 1
ATOM 662 N N . LYS A 1 80 ? -13.732 -9.372 16.440 1.00 87.19 80 LYS A N 1
ATOM 663 C CA . LYS A 1 80 ? -14.026 -9.938 17.763 1.00 87.19 80 LYS A CA 1
ATOM 664 C C . LYS A 1 80 ? -13.033 -9.475 18.837 1.00 87.19 80 LYS A C 1
ATOM 666 O O . LYS A 1 80 ? -13.443 -9.288 19.975 1.00 87.19 80 LYS A O 1
ATOM 671 N N . ASP A 1 81 ? -11.782 -9.205 18.456 1.00 85.56 81 ASP A N 1
ATOM 672 C CA . ASP A 1 81 ? -10.705 -8.811 19.375 1.00 85.56 81 ASP A CA 1
ATOM 673 C C . ASP A 1 81 ? -10.707 -7.297 19.662 1.00 85.56 81 ASP A C 1
ATOM 675 O O . ASP A 1 81 ? -9.986 -6.804 20.529 1.00 85.56 81 ASP A O 1
ATOM 679 N N . VAL A 1 82 ? -11.529 -6.531 18.936 1.00 84.19 82 VAL A N 1
ATOM 680 C CA . VAL A 1 82 ? -11.702 -5.091 19.147 1.00 84.19 82 VAL A CA 1
ATOM 681 C C . VAL A 1 82 ? -12.584 -4.854 20.373 1.00 84.19 82 VAL A C 1
ATOM 683 O O . VAL A 1 82 ? -13.744 -5.257 20.397 1.00 84.19 82 VAL A O 1
ATOM 686 N N . ILE A 1 83 ? -12.079 -4.143 21.378 1.00 83.31 83 ILE A N 1
ATOM 687 C CA . ILE A 1 83 ? -12.833 -3.810 22.596 1.00 83.31 83 ILE A CA 1
ATOM 688 C C . ILE A 1 83 ? -13.509 -2.441 22.405 1.00 83.31 83 ILE A C 1
ATOM 690 O O . ILE A 1 83 ? -13.029 -1.421 22.885 1.00 83.31 83 ILE A O 1
ATOM 694 N N . LEU A 1 84 ? -14.602 -2.426 21.638 1.00 81.31 84 LEU A N 1
ATOM 695 C CA . LEU A 1 84 ? -15.507 -1.284 21.430 1.00 81.31 84 LEU A CA 1
ATOM 696 C C . LEU A 1 84 ? -16.956 -1.770 21.554 1.00 81.31 84 LEU A C 1
ATOM 698 O O . LEU A 1 84 ? -17.221 -2.960 21.352 1.00 81.31 84 LEU 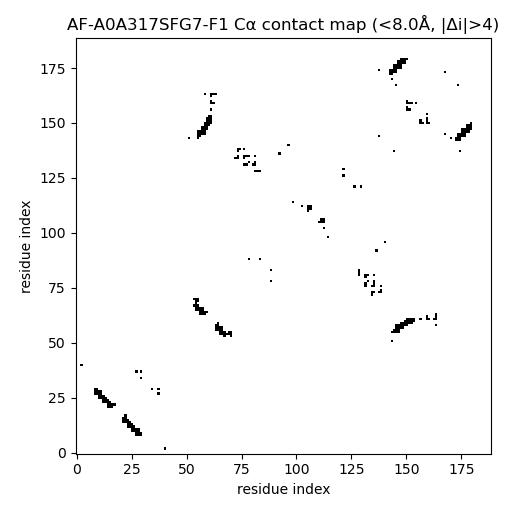A O 1
ATOM 702 N N . ASP A 1 85 ? -17.894 -0.873 21.850 1.00 83.06 85 ASP A N 1
ATOM 703 C CA . ASP A 1 85 ? -19.314 -1.224 21.849 1.00 83.06 85 ASP A CA 1
ATOM 704 C C . ASP A 1 85 ? -19.788 -1.632 20.440 1.00 83.06 85 ASP A C 1
ATOM 706 O O . ASP A 1 85 ? -19.230 -1.227 19.412 1.00 83.06 85 ASP A O 1
ATOM 710 N N . THR A 1 86 ? -20.813 -2.482 20.388 1.00 84.75 86 THR A N 1
ATOM 711 C CA . THR A 1 86 ? -21.324 -3.077 19.144 1.00 84.75 86 THR A CA 1
ATOM 712 C C . THR A 1 86 ? -21.805 -2.028 18.146 1.00 84.75 86 THR A C 1
ATOM 714 O O . THR A 1 86 ? -21.562 -2.172 16.946 1.00 84.75 86 THR A O 1
ATOM 717 N N . THR A 1 87 ? -22.423 -0.952 18.630 1.00 84.12 87 THR A N 1
ATOM 718 C 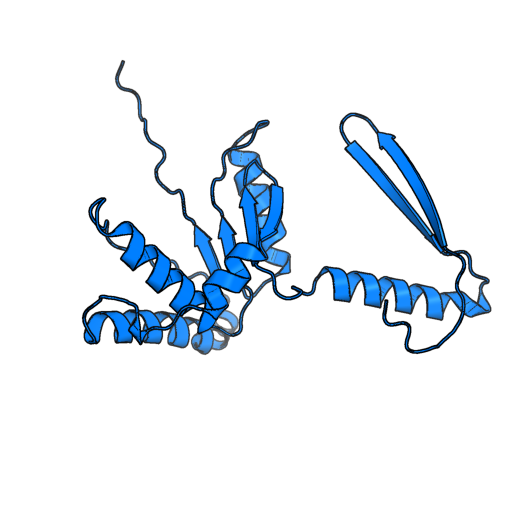CA . THR A 1 87 ? -22.913 0.151 17.800 1.00 84.12 87 THR A CA 1
ATOM 719 C C . THR A 1 87 ? -21.755 0.888 17.135 1.00 84.12 87 THR A C 1
ATOM 721 O O . THR A 1 87 ? -21.784 1.113 15.925 1.00 84.12 87 THR A O 1
ATOM 724 N N . THR A 1 88 ? -20.696 1.212 17.877 1.00 78.31 88 THR A N 1
ATOM 725 C CA . THR A 1 88 ? -19.504 1.879 17.334 1.00 78.31 88 THR A CA 1
ATOM 726 C C . THR A 1 88 ? -18.776 1.008 16.314 1.00 78.31 88 THR A C 1
ATOM 728 O O . THR A 1 88 ? -18.389 1.511 15.257 1.00 78.31 88 THR A O 1
ATOM 731 N N . LYS A 1 89 ? -18.639 -0.305 16.564 1.00 82.88 89 LYS A N 1
ATOM 732 C CA . LYS A 1 89 ? -18.073 -1.242 15.573 1.00 82.88 89 LYS A CA 1
ATOM 733 C C . LYS A 1 89 ? -18.876 -1.242 14.274 1.00 82.88 89 LYS A C 1
ATOM 735 O O . LYS A 1 89 ? -18.294 -1.152 13.195 1.00 82.88 89 LYS A O 1
ATOM 740 N N . TYR A 1 90 ? -20.202 -1.331 14.385 1.00 84.94 90 TYR A N 1
ATOM 741 C CA . TYR A 1 90 ? -21.097 -1.337 13.233 1.00 84.94 90 TYR A CA 1
ATOM 742 C C . TYR A 1 90 ? -20.988 -0.041 12.427 1.00 84.94 90 TYR A C 1
ATOM 744 O O . TYR A 1 90 ? -20.828 -0.098 11.211 1.00 84.94 90 TYR A O 1
ATOM 752 N N . ARG A 1 91 ? -20.999 1.119 13.096 1.00 82.19 91 ARG A N 1
ATOM 753 C CA . ARG A 1 91 ? -20.868 2.429 12.438 1.00 82.19 91 ARG A CA 1
ATOM 754 C C . ARG A 1 91 ? -19.546 2.560 11.687 1.00 82.19 91 ARG A C 1
ATOM 756 O O . ARG A 1 91 ? -19.568 2.848 10.501 1.00 82.19 91 ARG A O 1
ATOM 763 N N . LEU A 1 92 ? -18.417 2.250 12.330 1.00 81.00 92 LEU A N 1
ATOM 764 C CA . LEU A 1 92 ? -17.095 2.314 11.691 1.00 81.00 92 LEU A CA 1
ATOM 765 C C . LEU A 1 92 ? -17.008 1.445 10.435 1.00 81.00 92 LEU A C 1
ATOM 767 O O . LEU A 1 92 ? -16.452 1.863 9.422 1.00 81.00 92 LEU A O 1
ATOM 771 N N . ARG A 1 93 ? -17.547 0.226 10.505 1.00 82.81 93 ARG A N 1
ATOM 772 C CA . ARG A 1 93 ? -17.552 -0.692 9.370 1.00 82.81 93 ARG A CA 1
ATOM 773 C C . ARG A 1 93 ? -18.469 -0.195 8.256 1.00 82.81 93 ARG A C 1
ATOM 775 O O . ARG A 1 93 ? -18.032 -0.105 7.112 1.00 82.81 93 ARG A O 1
ATOM 782 N N . SER A 1 94 ? -19.704 0.160 8.605 1.00 83.56 94 SER A N 1
ATOM 783 C CA . SER A 1 94 ? -20.697 0.636 7.647 1.00 83.56 94 SER A CA 1
ATOM 784 C C . SER A 1 94 ? -20.239 1.913 6.952 1.00 83.56 94 SER A C 1
ATOM 786 O O . SER A 1 94 ? -20.463 2.036 5.756 1.00 83.56 94 SER A O 1
ATOM 788 N N . ASP A 1 95 ? -19.590 2.843 7.652 1.00 82.25 95 ASP A N 1
ATOM 789 C CA . ASP A 1 95 ? -19.119 4.099 7.064 1.00 82.25 95 ASP A CA 1
ATOM 790 C C . ASP A 1 95 ? -18.055 3.841 5.988 1.00 82.25 95 ASP A C 1
ATOM 792 O O . ASP A 1 95 ? -18.143 4.372 4.879 1.00 82.25 95 ASP A O 1
ATOM 796 N N . VAL A 1 96 ? -17.085 2.966 6.272 1.00 79.56 96 VAL A N 1
ATOM 797 C CA . VAL A 1 96 ? -16.023 2.614 5.318 1.00 79.56 96 VAL A CA 1
ATOM 798 C C . VAL A 1 96 ? -16.567 1.809 4.137 1.00 79.56 96 VAL A C 1
ATOM 800 O O . VAL A 1 96 ? -16.202 2.088 2.993 1.00 79.56 96 VAL A O 1
ATOM 803 N N . GLU A 1 97 ? -17.454 0.842 4.384 1.00 80.25 97 GLU A N 1
ATOM 804 C CA . GLU A 1 97 ? -18.101 0.053 3.327 1.00 80.25 97 GLU A CA 1
ATOM 805 C C . GLU A 1 97 ? -18.975 0.943 2.430 1.00 80.25 97 GLU A C 1
ATOM 807 O O . GLU A 1 97 ? -18.841 0.906 1.207 1.00 80.25 97 GLU A O 1
ATOM 812 N N . ASN A 1 98 ? -19.803 1.811 3.018 1.00 80.56 98 ASN A N 1
ATOM 813 C CA . ASN A 1 98 ? -20.648 2.750 2.279 1.00 80.56 98 ASN A CA 1
ATOM 814 C C . ASN A 1 98 ? -19.817 3.737 1.459 1.00 80.56 98 ASN A C 1
ATOM 816 O O . ASN A 1 98 ? -20.160 4.010 0.311 1.00 80.56 98 ASN A O 1
ATOM 820 N N . PHE A 1 99 ? -18.707 4.243 2.002 1.00 77.44 99 PHE A N 1
ATOM 821 C CA . PHE A 1 99 ? -17.805 5.110 1.249 1.00 77.44 99 PHE A CA 1
ATOM 822 C C . PHE A 1 99 ? -17.171 4.381 0.057 1.00 77.44 99 PHE A C 1
ATOM 824 O O . PHE A 1 99 ? -17.135 4.917 -1.051 1.00 77.44 99 PHE A O 1
ATOM 831 N N . CYS A 1 100 ? -16.720 3.138 0.257 1.00 74.62 100 CYS A N 1
ATOM 832 C CA . CYS A 1 100 ? -16.170 2.315 -0.819 1.00 74.62 100 CYS A CA 1
ATOM 833 C C . CYS A 1 100 ? -17.205 2.024 -1.917 1.00 74.62 100 CYS A C 1
ATOM 835 O O . CYS A 1 100 ? -16.858 2.071 -3.097 1.00 74.62 100 CYS A O 1
ATOM 837 N N . ASN A 1 101 ? -18.457 1.763 -1.533 1.00 76.94 101 ASN A N 1
ATOM 838 C CA . ASN A 1 101 ? -19.563 1.457 -2.445 1.00 76.94 101 ASN A CA 1
ATOM 839 C C . ASN A 1 101 ? -20.137 2.710 -3.132 1.00 76.94 101 ASN A C 1
ATOM 841 O O . ASN A 1 101 ? -20.644 2.630 -4.244 1.00 76.94 101 ASN A O 1
ATOM 845 N N . GLY A 1 102 ? -20.033 3.883 -2.503 1.00 71.75 102 GLY A N 1
ATOM 846 C CA . GLY A 1 102 ? -20.524 5.159 -3.031 1.00 71.75 102 GLY A CA 1
ATOM 847 C C . GLY A 1 102 ? -19.611 5.815 -4.069 1.00 71.75 102 GLY A C 1
ATOM 848 O O . GLY A 1 102 ? -19.917 6.903 -4.555 1.00 71.75 102 GLY A O 1
ATOM 849 N N . ARG A 1 103 ? -18.485 5.186 -4.426 1.00 70.81 103 ARG A N 1
ATOM 850 C CA . ARG A 1 103 ? -17.469 5.778 -5.308 1.00 70.81 103 ARG A CA 1
ATOM 851 C C . ARG A 1 103 ? -17.996 6.181 -6.681 1.00 70.81 103 ARG A C 1
ATOM 853 O O . ARG A 1 103 ? -17.609 7.232 -7.191 1.00 70.81 103 ARG A O 1
ATOM 860 N N . ASP A 1 104 ? -18.879 5.372 -7.259 1.00 71.38 104 ASP A N 1
ATOM 861 C CA . ASP A 1 104 ? -19.455 5.639 -8.580 1.00 71.38 104 ASP A CA 1
ATOM 862 C C . ASP A 1 104 ? -20.299 6.917 -8.583 1.00 71.38 104 ASP A C 1
ATOM 864 O O . ASP A 1 104 ? -20.288 7.665 -9.561 1.00 71.38 104 ASP A O 1
ATOM 868 N N . VAL A 1 105 ? -20.940 7.233 -7.453 1.00 69.69 105 VAL A N 1
ATOM 869 C CA . VAL A 1 105 ? -21.688 8.481 -7.263 1.00 69.69 105 VAL A CA 1
ATOM 870 C C . VAL A 1 105 ? -20.737 9.678 -7.262 1.00 69.69 105 VAL A C 1
ATOM 872 O O . VAL A 1 105 ? -20.959 10.635 -7.998 1.00 69.69 105 VAL A O 1
ATOM 875 N N . PHE A 1 106 ? -19.636 9.619 -6.505 1.00 61.38 106 PHE A N 1
ATOM 876 C CA . PHE A 1 106 ? -18.633 10.695 -6.493 1.00 61.38 106 PHE A CA 1
ATOM 877 C C . PHE A 1 106 ? -17.983 10.894 -7.865 1.00 61.38 106 PHE A C 1
ATOM 879 O O . PHE A 1 106 ? -17.789 12.032 -8.296 1.00 61.38 106 PHE A O 1
ATOM 886 N N . LYS A 1 107 ? -17.708 9.795 -8.579 1.00 66.94 107 LYS A N 1
ATOM 887 C CA . LYS A 1 107 ? -17.168 9.823 -9.941 1.00 66.94 107 LYS A CA 1
ATOM 888 C C . LYS A 1 107 ? -18.147 10.467 -10.923 1.00 66.94 107 LYS A C 1
ATOM 890 O O . LYS A 1 107 ? -17.726 11.284 -11.734 1.00 66.94 107 LYS A O 1
ATOM 895 N N . HIS A 1 108 ? -19.436 10.140 -10.828 1.00 67.69 108 HIS A N 1
ATOM 896 C CA . HIS A 1 108 ? -20.480 10.743 -11.657 1.00 67.69 108 HIS A CA 1
ATOM 897 C C . HIS A 1 108 ? -20.658 12.243 -11.378 1.00 67.69 108 HIS A C 1
ATOM 899 O O . HIS A 1 108 ? -20.897 13.018 -12.297 1.00 67.69 108 HIS A O 1
ATOM 905 N N . LEU A 1 109 ? -20.487 12.661 -10.122 1.00 70.81 109 LEU A N 1
ATOM 906 C CA . LEU A 1 109 ? -20.582 14.063 -9.706 1.00 70.81 109 LEU A CA 1
ATOM 907 C C . LEU A 1 109 ? -19.287 14.867 -9.935 1.00 70.81 109 LEU A C 1
ATOM 909 O O . LEU A 1 109 ? -19.272 16.067 -9.673 1.00 70.81 109 LEU A O 1
ATOM 913 N N . GLY A 1 110 ? -18.199 14.239 -10.400 1.00 56.91 110 GLY A N 1
ATOM 914 C CA . GLY A 1 110 ? -16.904 14.900 -10.610 1.00 56.91 110 GLY A CA 1
ATOM 915 C C . GLY A 1 110 ? -16.214 15.366 -9.320 1.00 56.91 110 GLY A C 1
ATOM 916 O O . GLY A 1 110 ? -15.319 16.207 -9.368 1.00 56.91 110 GLY A O 1
ATOM 917 N N . ILE A 1 111 ? -16.623 14.840 -8.162 1.00 59.88 111 ILE A N 1
ATOM 918 C CA . ILE A 1 111 ? -16.103 15.243 -6.850 1.00 59.88 111 ILE A CA 1
ATOM 919 C C . ILE A 1 111 ? -14.932 14.323 -6.466 1.00 59.88 111 ILE A C 1
ATOM 921 O O . ILE A 1 111 ? -15.065 13.098 -6.564 1.00 59.88 111 ILE A O 1
ATOM 925 N N . PRO A 1 112 ? -13.795 14.862 -5.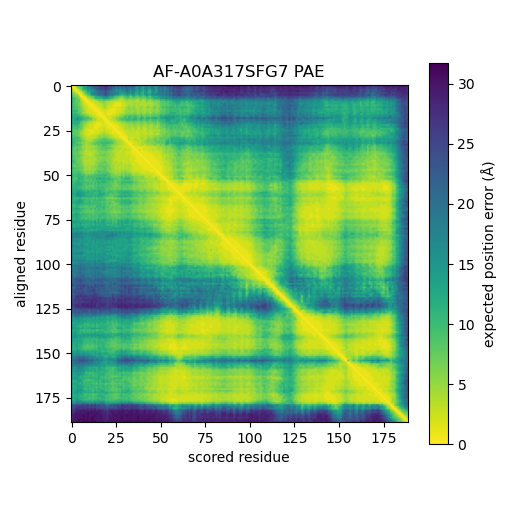978 1.00 56.91 112 PRO A N 1
ATOM 926 C CA . PRO A 1 112 ? -12.708 14.045 -5.450 1.00 56.91 112 PRO A CA 1
ATOM 927 C C . PRO A 1 112 ? -13.196 13.120 -4.328 1.00 56.91 112 PRO A C 1
ATOM 929 O O . PRO A 1 112 ? -13.651 13.573 -3.279 1.00 56.91 112 PRO A O 1
ATOM 932 N N . CYS A 1 113 ? -13.071 11.809 -4.529 1.00 54.66 113 CYS A N 1
ATOM 933 C CA . CYS A 1 113 ? -13.515 10.803 -3.568 1.00 54.66 113 CYS A CA 1
ATOM 934 C C . CYS A 1 113 ? -12.481 10.629 -2.441 1.00 54.66 113 CYS A C 1
ATOM 936 O O . CYS A 1 113 ? -11.727 9.656 -2.418 1.00 54.66 113 CYS A O 1
ATOM 938 N N . LYS A 1 114 ? -12.425 11.588 -1.510 1.00 59.72 114 LYS A N 1
ATOM 939 C CA . LYS A 1 114 ? -11.596 11.536 -0.294 1.00 59.72 114 LYS A CA 1
ATOM 940 C C . LYS A 1 114 ? -12.508 11.557 0.936 1.00 59.72 114 LYS A C 1
ATOM 942 O O . LYS A 1 114 ? -13.245 12.519 1.125 1.00 59.72 114 LYS A O 1
ATOM 947 N N . HIS A 1 115 ? -12.453 10.524 1.776 1.00 62.25 115 HIS A N 1
ATOM 948 C CA . HIS A 1 115 ? -13.166 10.491 3.057 1.00 62.25 115 HIS A CA 1
ATOM 949 C C . HIS A 1 115 ? -12.170 10.309 4.192 1.00 62.25 115 HIS A C 1
ATOM 951 O O . HIS A 1 115 ? -11.481 9.293 4.275 1.00 62.25 115 HIS A O 1
ATOM 957 N N . GLY A 1 116 ? -12.074 11.327 5.043 1.00 57.09 116 GLY A N 1
ATOM 958 C CA . GLY A 1 116 ? -11.287 11.273 6.263 1.00 57.09 116 GLY A CA 1
ATOM 959 C C . GLY A 1 116 ? -12.174 10.862 7.428 1.00 57.09 116 GLY A C 1
ATOM 960 O O . GLY A 1 116 ? -13.112 11.578 7.766 1.00 57.09 116 GLY A O 1
ATOM 961 N N . THR A 1 117 ? -11.860 9.740 8.070 1.00 59.06 117 THR A N 1
ATOM 962 C CA . THR A 1 117 ? -12.426 9.410 9.381 1.00 59.06 117 THR A CA 1
ATOM 963 C C . THR A 1 117 ? -11.430 9.853 10.446 1.00 59.06 117 THR A C 1
ATOM 965 O O . THR A 1 117 ? -10.399 9.210 10.646 1.00 59.06 117 THR A O 1
ATOM 968 N N . VAL A 1 118 ? -11.719 10.960 11.131 1.00 54.72 118 VAL A N 1
ATOM 969 C CA . VAL A 1 118 ? -10.939 11.386 12.300 1.00 54.72 118 VAL A CA 1
ATOM 970 C C . VAL A 1 118 ? -11.402 10.566 13.494 1.00 54.72 118 VAL A C 1
ATOM 972 O O . VAL A 1 118 ? -12.593 10.523 13.803 1.00 54.72 118 VAL A O 1
ATOM 975 N N . LYS A 1 119 ? -10.471 9.888 14.164 1.00 54.53 119 LYS A N 1
ATOM 976 C CA . LYS A 1 119 ? -10.799 9.141 15.377 1.00 54.53 119 LYS A CA 1
ATOM 977 C C . LYS A 1 119 ? -10.735 10.068 16.587 1.00 54.53 119 LYS A C 1
ATOM 979 O O . LYS A 1 119 ? -9.791 10.851 16.678 1.00 54.53 119 LYS A O 1
ATOM 984 N N . PRO A 1 120 ? -11.715 9.998 17.505 1.00 46.47 120 PRO A N 1
ATOM 985 C CA . PRO A 1 120 ? -11.670 10.783 18.728 1.00 46.47 120 PRO A CA 1
ATOM 986 C C . PRO A 1 120 ? -10.415 10.426 19.544 1.00 46.47 120 PRO A C 1
ATOM 988 O O . PRO A 1 120 ? -9.986 9.266 19.512 1.00 46.47 120 PRO A O 1
ATOM 991 N N . PRO A 1 121 ? -9.825 11.397 20.265 1.00 45.56 121 PRO A N 1
ATOM 992 C CA . PRO A 1 121 ? -8.638 11.167 21.077 1.00 45.56 121 PRO A CA 1
ATOM 993 C C . PRO A 1 121 ? -8.937 10.102 22.135 1.00 45.56 121 PRO A C 1
ATOM 995 O O . PRO A 1 121 ? -9.766 10.284 23.025 1.00 45.56 121 PRO A O 1
ATOM 998 N N . LEU A 1 122 ? -8.267 8.960 22.005 1.00 49.06 122 LEU A N 1
ATOM 999 C CA . LEU A 1 122 ? -8.297 7.863 22.964 1.00 49.06 122 LEU A CA 1
ATOM 1000 C C . LEU A 1 122 ? -7.163 8.096 23.972 1.00 49.06 122 LEU A C 1
ATOM 1002 O O . LEU A 1 122 ? -6.026 8.330 23.569 1.00 49.06 122 LEU A O 1
ATOM 1006 N N . SER A 1 123 ? -7.455 8.057 25.279 1.00 48.84 123 SER A N 1
ATOM 1007 C CA . SER A 1 123 ? -6.434 8.258 26.320 1.00 48.84 123 SER A CA 1
ATOM 1008 C C . SER A 1 123 ? -5.276 7.246 26.186 1.00 48.84 123 SER A C 1
ATOM 1010 O O . SER A 1 123 ? -5.514 6.134 25.711 1.00 48.84 123 SER A O 1
ATOM 1012 N N . PRO A 1 124 ? -4.047 7.566 26.650 1.00 48.06 124 PRO A N 1
ATOM 1013 C CA . PRO A 1 124 ? -2.809 6.811 26.372 1.00 48.06 124 PRO A CA 1
ATOM 1014 C C . PRO A 1 124 ? -2.818 5.302 26.697 1.00 48.06 124 PRO A C 1
ATOM 1016 O O . PRO A 1 124 ? -1.966 4.566 26.211 1.00 48.06 124 PRO A O 1
ATOM 1019 N N . GLY A 1 125 ? -3.780 4.821 27.496 1.00 46.91 125 GLY A N 1
ATOM 1020 C CA . GLY A 1 125 ? -3.996 3.395 27.780 1.00 46.91 125 GLY A CA 1
ATOM 1021 C C . GLY A 1 125 ? -4.809 2.626 26.723 1.00 46.91 125 GLY A C 1
ATOM 1022 O O . GLY A 1 125 ? -4.897 1.403 26.796 1.00 46.91 125 GLY A O 1
ATOM 1023 N N . HIS A 1 126 ? -5.396 3.305 25.733 1.00 54.41 126 HIS A N 1
ATOM 1024 C CA . HIS A 1 126 ? -6.305 2.723 24.733 1.00 54.41 126 HIS A CA 1
ATOM 1025 C C . HIS A 1 126 ? -5.708 2.636 23.315 1.00 54.41 126 HIS A C 1
ATOM 1027 O O . HIS A 1 126 ? -6.387 2.203 22.380 1.00 54.41 126 HIS A O 1
ATOM 1033 N N . THR A 1 127 ? -4.426 2.967 23.143 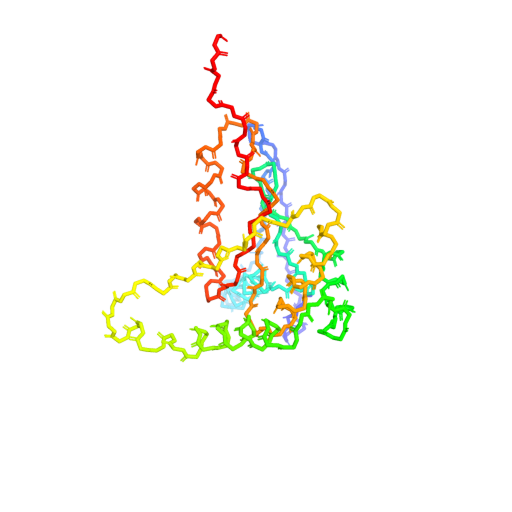1.00 56.12 127 THR A N 1
ATOM 1034 C CA . THR A 1 127 ? -3.689 2.913 21.863 1.00 56.12 127 THR A CA 1
ATOM 1035 C C . THR A 1 127 ? -3.712 1.516 21.225 1.00 56.12 127 THR A C 1
ATOM 1037 O O . THR A 1 127 ? -3.783 1.371 20.000 1.00 56.12 127 THR A O 1
ATOM 1040 N N . ASN A 1 128 ? -3.759 0.463 22.050 1.00 65.25 128 ASN A N 1
ATOM 1041 C CA . ASN A 1 128 ? -3.900 -0.918 21.583 1.00 65.25 128 ASN A CA 1
ATOM 1042 C C . ASN A 1 128 ? -5.256 -1.172 20.903 1.00 65.25 128 ASN A C 1
ATOM 1044 O O . ASN A 1 128 ? -5.300 -1.812 19.855 1.00 65.25 128 ASN A O 1
ATOM 1048 N N . ILE A 1 129 ? -6.354 -0.628 21.440 1.00 67.56 129 ILE A N 1
ATOM 1049 C CA . ILE A 1 129 ? -7.706 -0.801 20.879 1.00 67.56 129 ILE A CA 1
ATOM 1050 C C . ILE A 1 129 ? -7.795 -0.116 19.512 1.00 67.56 129 ILE A C 1
ATOM 1052 O O . ILE A 1 129 ? -8.325 -0.688 18.554 1.00 67.56 129 ILE A O 1
ATOM 1056 N N . LEU A 1 130 ? -7.214 1.082 19.398 1.00 72.88 130 LEU A N 1
ATOM 1057 C CA . LEU A 1 130 ? -7.117 1.822 18.144 1.00 72.88 130 LEU A CA 1
ATOM 1058 C C . LEU A 1 130 ? -6.365 1.019 17.076 1.00 72.88 130 LEU A C 1
ATOM 1060 O O . LEU A 1 130 ? -6.865 0.841 15.963 1.00 72.88 130 LEU A O 1
ATOM 1064 N N . THR A 1 131 ? -5.194 0.502 17.437 1.00 79.75 131 THR A N 1
ATOM 1065 C CA . THR A 1 131 ? -4.331 -0.271 16.538 1.00 79.75 131 THR A CA 1
ATOM 1066 C C . THR A 1 131 ? -5.020 -1.549 16.055 1.00 79.75 131 THR A C 1
ATOM 1068 O O . THR A 1 131 ? -4.993 -1.850 14.861 1.00 79.75 131 THR A O 1
ATOM 1071 N N . ILE A 1 132 ? -5.680 -2.292 16.951 1.00 82.31 132 ILE A N 1
ATOM 1072 C CA . ILE A 1 132 ? -6.420 -3.517 16.600 1.00 82.31 132 ILE A CA 1
ATOM 1073 C C . ILE A 1 132 ? -7.598 -3.185 15.673 1.00 82.31 132 ILE A C 1
ATOM 1075 O O . ILE A 1 132 ? -7.805 -3.882 14.682 1.00 82.31 132 ILE A O 1
ATOM 1079 N N . SER A 1 133 ? -8.310 -2.083 15.928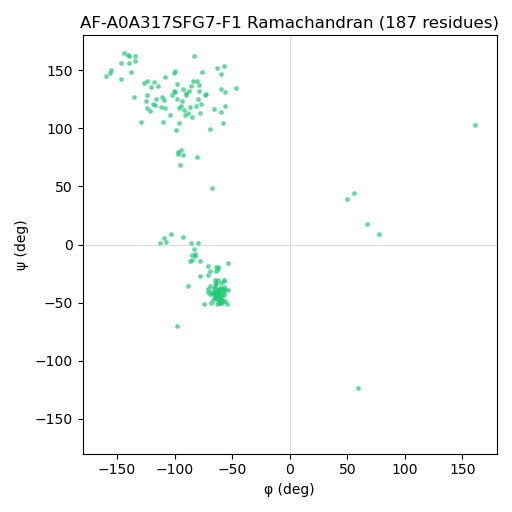 1.00 83.00 133 SER A N 1
ATOM 1080 C CA . SER A 1 133 ? -9.419 -1.628 15.076 1.00 83.00 133 SER A CA 1
ATOM 1081 C C . SER A 1 133 ? -8.951 -1.251 13.669 1.00 83.00 133 SER A C 1
ATOM 1083 O O . SER A 1 133 ? -9.593 -1.624 12.693 1.00 83.00 133 SER A O 1
ATOM 1085 N N . ILE A 1 134 ? -7.820 -0.539 13.544 1.00 85.12 134 ILE A N 1
ATOM 1086 C CA . ILE A 1 134 ? -7.209 -0.208 12.243 1.00 85.12 134 ILE A CA 1
ATOM 1087 C C . ILE A 1 134 ? -6.879 -1.484 11.477 1.00 85.12 134 ILE A C 1
ATOM 1089 O O . ILE A 1 134 ? -7.256 -1.611 10.319 1.00 85.12 134 ILE A O 1
ATOM 1093 N N . LYS A 1 135 ? -6.224 -2.451 12.125 1.00 89.06 135 LYS A N 1
ATOM 1094 C CA . LYS A 1 135 ? -5.863 -3.717 11.477 1.00 89.06 135 LYS A CA 1
ATOM 1095 C C . LYS A 1 135 ? -7.102 -4.495 11.021 1.00 89.06 135 LYS A C 1
ATOM 1097 O O . LYS A 1 135 ? -7.128 -4.967 9.887 1.00 89.06 135 LYS A O 1
ATOM 1102 N N . ALA A 1 136 ? -8.145 -4.554 11.852 1.00 88.56 136 ALA A N 1
ATOM 1103 C CA . ALA A 1 136 ? -9.407 -5.198 11.494 1.00 88.56 136 ALA A CA 1
ATOM 1104 C C . ALA A 1 136 ? -10.090 -4.506 10.297 1.00 88.56 136 ALA A C 1
ATOM 1106 O O . ALA A 1 136 ? -10.584 -5.183 9.393 1.00 88.56 136 ALA A O 1
ATOM 1107 N N . LEU A 1 137 ? -10.060 -3.169 10.245 1.00 87.50 137 LEU A N 1
ATOM 1108 C CA . LEU A 1 137 ? -10.533 -2.373 9.106 1.00 87.50 137 LEU A CA 1
ATOM 1109 C C . LEU A 1 137 ? -9.739 -2.671 7.830 1.00 87.50 137 LEU A C 1
ATOM 1111 O O . LEU A 1 137 ? -10.346 -2.997 6.815 1.00 87.50 137 LEU A O 1
ATOM 1115 N N . MET A 1 138 ? -8.404 -2.631 7.895 1.00 89.19 138 MET A N 1
ATOM 1116 C CA . MET A 1 138 ? -7.515 -2.928 6.761 1.00 89.19 138 MET A CA 1
ATOM 1117 C C . MET A 1 138 ? -7.781 -4.319 6.182 1.00 89.19 138 MET A C 1
ATOM 1119 O O . MET A 1 138 ? -7.769 -4.500 4.972 1.00 89.19 138 MET A O 1
ATOM 1123 N N . LYS A 1 139 ? -8.062 -5.305 7.041 1.00 90.44 139 LYS A N 1
ATOM 1124 C CA . LYS A 1 139 ? -8.409 -6.667 6.617 1.00 90.44 139 LYS A CA 1
ATOM 1125 C C . LYS A 1 139 ? -9.794 -6.764 5.964 1.00 90.44 139 LYS A C 1
ATOM 1127 O O . LYS A 1 139 ? -10.034 -7.683 5.190 1.00 90.44 139 LYS A O 1
ATOM 1132 N N . SER A 1 140 ? -10.712 -5.861 6.303 1.00 87.12 140 SER A N 1
ATOM 1133 C CA . SER A 1 140 ? -12.110 -5.912 5.850 1.00 87.12 140 SER A CA 1
ATOM 1134 C C . SER A 1 140 ? -12.333 -5.267 4.481 1.00 87.12 140 SER A C 1
ATOM 1136 O O . SER A 1 140 ? -13.395 -5.451 3.895 1.00 87.12 140 SER A O 1
ATOM 1138 N N . ILE A 1 141 ? -11.359 -4.511 3.972 1.00 84.31 141 ILE A N 1
ATOM 1139 C CA . ILE A 1 141 ? -11.441 -3.833 2.677 1.00 84.31 141 ILE A CA 1
ATOM 1140 C C . ILE A 1 141 ? -10.684 -4.605 1.591 1.00 84.31 141 ILE A C 1
ATOM 1142 O O . ILE A 1 141 ? -9.652 -5.217 1.844 1.00 84.31 141 ILE A O 1
ATOM 1146 N N . SER A 1 142 ? -11.171 -4.537 0.351 1.00 84.25 142 SER A N 1
ATOM 1147 C CA . SER A 1 142 ? -10.522 -5.171 -0.810 1.00 84.25 142 SER A CA 1
ATOM 1148 C C . SER A 1 142 ? -9.444 -4.301 -1.467 1.00 84.25 142 SER A C 1
ATOM 1150 O O . SER A 1 142 ? -8.874 -4.695 -2.480 1.00 84.25 142 SER A O 1
ATOM 1152 N N . TYR A 1 143 ? -9.188 -3.110 -0.924 1.00 86.00 143 TYR A N 1
ATOM 1153 C CA . TYR A 1 143 ? -8.257 -2.138 -1.489 1.00 86.00 143 TYR A CA 1
ATOM 1154 C C . TYR A 1 143 ? -6.905 -2.175 -0.775 1.00 86.00 143 TYR A C 1
ATOM 1156 O O . TYR A 1 143 ? -6.864 -2.442 0.430 1.00 86.00 143 TYR A O 1
ATOM 1164 N N . PRO A 1 144 ? -5.805 -1.860 -1.483 1.00 89.75 144 PRO A N 1
ATOM 1165 C CA . PRO A 1 144 ? -4.506 -1.638 -0.870 1.00 89.75 144 PRO A CA 1
ATOM 1166 C C . PRO A 1 144 ? -4.599 -0.723 0.347 1.00 89.75 144 PRO A C 1
ATOM 1168 O O . PRO A 1 144 ? -5.250 0.323 0.314 1.00 89.75 144 PRO A O 1
ATOM 1171 N N . SER A 1 145 ? -3.927 -1.116 1.424 1.00 91.00 145 SER A N 1
ATOM 1172 C CA . SER A 1 145 ? -3.704 -0.234 2.563 1.00 91.00 145 SER A CA 1
ATOM 1173 C C . SER A 1 145 ? -2.300 0.351 2.466 1.00 91.00 145 SER A C 1
ATOM 1175 O O . SER A 1 145 ? -1.336 -0.388 2.268 1.00 91.00 145 SER A O 1
ATOM 1177 N N . LEU A 1 146 ? -2.191 1.664 2.626 1.00 92.06 146 LEU A N 1
ATOM 1178 C CA . LEU A 1 146 ? -0.941 2.409 2.704 1.00 92.06 146 LEU A CA 1
ATOM 1179 C C . LEU A 1 146 ? -0.828 3.004 4.106 1.00 92.06 146 LEU A C 1
ATOM 1181 O O . LEU A 1 146 ? -1.805 3.530 4.642 1.00 92.06 146 LEU A O 1
ATOM 1185 N N . TYR A 1 147 ? 0.348 2.914 4.712 1.00 91.19 147 TYR A N 1
ATOM 1186 C CA . TYR A 1 147 ? 0.557 3.267 6.110 1.00 91.19 147 TYR A CA 1
ATOM 1187 C C . TYR A 1 147 ? 1.657 4.319 6.237 1.00 91.19 147 TYR A C 1
ATOM 1189 O O . TYR A 1 147 ? 2.802 4.055 5.894 1.00 91.19 147 TYR A O 1
ATOM 1197 N N . ILE A 1 148 ? 1.340 5.509 6.735 1.00 90.56 148 ILE A N 1
ATOM 1198 C CA . ILE A 1 148 ? 2.313 6.575 6.980 1.00 90.56 148 ILE A CA 1
ATOM 1199 C C . ILE A 1 148 ? 2.582 6.635 8.478 1.00 90.56 148 ILE A C 1
ATOM 1201 O O . ILE A 1 148 ? 1.705 7.018 9.252 1.00 90.56 148 ILE A O 1
ATOM 1205 N N . ILE A 1 149 ? 3.803 6.262 8.865 1.00 85.50 149 ILE A N 1
ATOM 1206 C CA . ILE A 1 149 ? 4.260 6.364 10.255 1.00 85.50 149 ILE A CA 1
ATOM 1207 C C . ILE A 1 149 ? 4.552 7.828 10.578 1.00 85.50 149 ILE A C 1
ATOM 1209 O O . ILE A 1 149 ? 4.061 8.351 11.568 1.00 85.50 149 ILE A O 1
ATOM 1213 N N . SER A 1 150 ? 5.344 8.500 9.737 1.00 83.06 150 SER A N 1
ATOM 1214 C CA . SER A 1 150 ? 5.722 9.900 9.929 1.00 83.06 150 SER A CA 1
ATOM 1215 C C . SER A 1 150 ? 6.106 10.558 8.605 1.00 83.06 150 SER A C 1
ATOM 1217 O O . SER A 1 150 ? 6.686 9.911 7.730 1.00 83.06 150 SER A O 1
ATOM 1219 N N . PHE A 1 151 ? 5.829 11.858 8.476 1.00 82.69 151 PHE A N 1
ATOM 1220 C CA . PHE A 1 151 ? 6.304 12.678 7.356 1.00 82.69 151 PHE A CA 1
ATOM 1221 C C . PHE A 1 151 ? 7.736 13.187 7.549 1.00 82.69 151 PHE A C 1
ATOM 1223 O O . PHE A 1 151 ? 8.342 13.685 6.596 1.00 82.69 151 PHE A O 1
ATOM 1230 N N . LYS A 1 152 ? 8.307 13.025 8.748 1.00 82.06 152 LYS A N 1
ATOM 1231 C CA . LYS A 1 152 ? 9.667 13.470 9.062 1.00 82.06 152 LYS A CA 1
ATOM 1232 C C . LYS A 1 152 ? 10.671 12.854 8.092 1.00 82.06 152 LYS A C 1
ATOM 1234 O O . LYS A 1 152 ? 10.683 11.647 7.851 1.00 82.06 152 LYS A O 1
ATOM 1239 N N . SER A 1 153 ? 11.532 13.701 7.541 1.00 78.56 153 SER A N 1
ATOM 1240 C CA . SER A 1 153 ? 12.618 13.302 6.651 1.00 78.56 153 SER A CA 1
ATOM 1241 C C . SER A 1 153 ? 13.873 14.114 6.958 1.00 78.56 153 SER A C 1
ATOM 1243 O O . SER A 1 153 ? 13.807 15.154 7.611 1.00 78.56 153 SER A O 1
ATOM 1245 N N . TYR A 1 154 ? 15.020 13.639 6.477 1.00 68.38 154 TYR A N 1
ATOM 1246 C CA . TYR A 1 154 ? 16.298 14.342 6.620 1.00 68.38 154 TYR A CA 1
ATOM 1247 C C . TYR A 1 154 ? 16.409 15.602 5.753 1.00 68.38 154 TYR A C 1
ATOM 1249 O O . TYR A 1 154 ? 17.292 16.417 5.997 1.00 68.38 154 TYR A O 1
ATOM 1257 N N . ILE A 1 155 ? 15.566 15.731 4.723 1.00 65.50 155 ILE A N 1
ATOM 1258 C CA . ILE A 1 155 ? 15.684 16.777 3.705 1.00 65.50 155 ILE A CA 1
ATOM 1259 C C . ILE A 1 155 ? 14.728 17.919 4.057 1.00 65.50 155 ILE A C 1
ATOM 1261 O O . ILE A 1 155 ? 15.201 18.954 4.499 1.00 65.50 155 ILE A O 1
ATOM 1265 N N . TYR A 1 156 ? 13.409 17.707 3.941 1.00 76.69 156 TYR A N 1
ATOM 1266 C CA . TYR A 1 156 ? 12.348 18.625 4.389 1.00 76.69 156 TYR A CA 1
ATOM 1267 C C . TYR A 1 156 ? 11.024 17.859 4.557 1.00 76.69 156 TYR A C 1
ATOM 1269 O O . TYR A 1 156 ? 10.727 16.935 3.793 1.00 76.69 156 TYR A O 1
ATOM 1277 N N . GLU A 1 157 ? 10.211 18.228 5.547 1.00 74.19 157 GLU A N 1
ATOM 1278 C CA . GLU A 1 157 ? 8.937 17.550 5.841 1.00 74.19 157 GLU A CA 1
ATOM 1279 C C . GLU A 1 157 ? 7.864 17.826 4.776 1.00 74.19 157 GLU A C 1
ATOM 1281 O O . GLU A 1 157 ? 7.164 16.909 4.352 1.00 74.19 157 GLU A O 1
ATOM 1286 N N . GLU A 1 158 ? 7.798 19.055 4.256 1.00 78.31 158 GLU A N 1
ATOM 1287 C CA . GLU A 1 158 ? 6.848 19.438 3.200 1.00 78.31 158 GLU A CA 1
ATOM 1288 C C . GLU A 1 158 ? 7.062 18.630 1.914 1.00 78.31 158 GLU A C 1
ATOM 1290 O O . GLU A 1 158 ? 6.116 18.096 1.335 1.00 78.31 158 GLU A O 1
ATOM 1295 N N . TYR A 1 159 ? 8.323 18.476 1.500 1.00 81.06 159 TYR A N 1
ATOM 1296 C CA . TYR A 1 159 ? 8.671 17.678 0.326 1.00 81.06 159 TYR A CA 1
ATOM 1297 C C . TYR A 1 159 ? 8.317 16.200 0.522 1.00 81.06 159 TYR A C 1
ATOM 1299 O O . TYR A 1 159 ? 7.733 15.570 -0.356 1.00 81.06 159 TYR A O 1
ATOM 1307 N N . SER A 1 160 ? 8.634 15.659 1.699 1.00 83.12 160 SER A N 1
ATOM 1308 C CA . SER A 1 160 ? 8.323 14.281 2.088 1.00 83.12 160 SER A CA 1
ATOM 1309 C C . SER A 1 160 ? 6.817 14.005 2.050 1.00 83.12 160 SER A C 1
ATOM 1311 O O . SER A 1 160 ? 6.386 12.968 1.548 1.00 83.12 160 SER A O 1
ATOM 1313 N N . MET A 1 161 ? 6.005 14.965 2.501 1.00 84.50 161 MET A N 1
ATOM 1314 C CA . MET A 1 161 ? 4.549 14.879 2.448 1.00 84.50 161 MET A CA 1
ATOM 1315 C C . MET A 1 161 ? 4.028 14.821 1.010 1.00 84.50 161 MET A C 1
ATOM 1317 O O . MET A 1 161 ? 3.269 13.909 0.678 1.00 84.50 161 MET A O 1
ATOM 1321 N N . VAL A 1 162 ? 4.454 15.749 0.148 1.00 85.50 162 VAL A N 1
ATOM 1322 C CA . VAL A 1 162 ? 4.049 15.763 -1.269 1.00 85.50 162 VAL A CA 1
ATOM 1323 C C . VAL A 1 162 ? 4.468 14.462 -1.956 1.00 85.50 162 VAL A C 1
ATOM 1325 O O . VAL A 1 162 ? 3.632 13.785 -2.553 1.00 85.50 162 VAL A O 1
ATOM 1328 N N . ALA A 1 163 ? 5.722 14.043 -1.777 1.00 84.12 163 ALA A N 1
ATOM 1329 C CA . ALA A 1 163 ? 6.249 12.811 -2.357 1.00 84.12 163 ALA A CA 1
ATOM 1330 C C . ALA A 1 163 ? 5.491 11.554 -1.889 1.00 84.12 163 ALA A C 1
ATOM 1332 O O . ALA A 1 163 ? 5.247 10.639 -2.686 1.00 84.12 163 ALA A O 1
ATOM 1333 N N . ALA A 1 164 ? 5.082 11.504 -0.614 1.00 87.69 164 ALA A N 1
ATOM 1334 C CA . ALA A 1 164 ? 4.282 10.410 -0.076 1.00 87.69 164 ALA A CA 1
ATOM 1335 C C . ALA A 1 164 ? 2.928 10.310 -0.789 1.00 87.69 164 ALA A C 1
ATOM 1337 O O . ALA A 1 164 ? 2.559 9.231 -1.259 1.00 87.69 164 ALA A O 1
ATOM 1338 N N . PHE A 1 165 ? 2.203 11.428 -0.902 1.00 88.75 165 PHE A N 1
ATOM 1339 C CA . PHE A 1 165 ? 0.887 11.450 -1.537 1.00 88.75 165 PHE A CA 1
ATOM 1340 C C . PHE A 1 165 ? 0.953 11.197 -3.042 1.00 88.75 165 PHE A C 1
ATOM 1342 O O . PHE A 1 165 ? 0.123 10.443 -3.544 1.00 88.75 165 PHE A O 1
ATOM 1349 N N . ASP A 1 166 ? 1.932 11.754 -3.754 1.00 87.50 166 ASP A N 1
ATOM 1350 C CA . ASP A 1 166 ? 2.091 11.535 -5.196 1.00 87.50 166 ASP A CA 1
ATOM 1351 C C . ASP A 1 166 ? 2.374 10.069 -5.518 1.00 87.50 166 ASP A C 1
ATOM 1353 O O . ASP A 1 166 ? 1.732 9.489 -6.393 1.00 87.50 166 ASP A O 1
ATOM 1357 N N . SER A 1 167 ? 3.249 9.427 -4.744 1.00 86.38 167 SER A N 1
ATOM 1358 C CA . SER A 1 167 ? 3.518 7.993 -4.895 1.00 86.38 167 SER A CA 1
ATOM 1359 C C . SER A 1 167 ? 2.288 7.141 -4.566 1.00 86.38 167 SER A C 1
ATOM 1361 O O . SER A 1 167 ? 2.019 6.144 -5.234 1.00 86.38 167 SER A O 1
ATOM 1363 N N . ALA A 1 168 ? 1.503 7.542 -3.559 1.00 88.12 168 ALA A N 1
ATOM 1364 C CA . ALA A 1 168 ? 0.286 6.836 -3.172 1.00 88.12 168 ALA A CA 1
ATOM 1365 C C . ALA A 1 168 ? -0.767 6.822 -4.295 1.00 88.12 168 ALA A C 1
ATOM 1367 O O . ALA A 1 168 ? -1.499 5.840 -4.420 1.00 88.12 168 ALA A O 1
ATOM 1368 N N . GLN A 1 169 ? -0.820 7.854 -5.151 1.00 85.44 169 GLN A N 1
ATOM 1369 C CA . GLN A 1 169 ? -1.780 7.926 -6.264 1.00 85.44 169 GLN A CA 1
ATOM 1370 C C . GLN A 1 169 ? -1.688 6.725 -7.217 1.00 85.44 169 GLN A C 1
ATOM 1372 O O . GLN A 1 169 ? -2.716 6.308 -7.750 1.00 85.44 169 GLN A O 1
ATOM 1377 N N . ALA A 1 170 ? -0.505 6.120 -7.372 1.00 85.31 170 ALA A N 1
ATOM 1378 C CA . ALA A 1 170 ? -0.305 4.928 -8.200 1.00 85.31 170 ALA A CA 1
ATOM 1379 C C . ALA A 1 170 ? -1.098 3.697 -7.715 1.00 85.31 170 ALA A C 1
ATOM 1381 O O . ALA A 1 170 ? -1.339 2.779 -8.493 1.00 85.31 170 ALA A O 1
ATOM 1382 N N . PHE A 1 171 ? -1.533 3.693 -6.451 1.00 84.38 171 PHE A N 1
ATOM 1383 C CA . PHE A 1 171 ? -2.292 2.606 -5.827 1.00 84.38 171 PHE A CA 1
ATOM 1384 C C . PHE A 1 171 ? -3.785 2.918 -5.706 1.00 84.38 171 PHE A C 1
ATOM 1386 O O . PHE A 1 171 ? -4.507 2.210 -5.005 1.00 84.38 171 PHE A O 1
ATOM 1393 N N . MET A 1 172 ? -4.268 4.003 -6.325 1.00 82.75 172 MET A N 1
ATOM 1394 C CA . MET A 1 172 ? -5.691 4.335 -6.295 1.00 82.75 172 MET A CA 1
ATOM 1395 C C . MET A 1 172 ? -6.517 3.196 -6.917 1.00 82.75 172 MET A C 1
ATOM 1397 O O . MET A 1 172 ? -6.205 2.755 -8.022 1.00 82.75 172 MET A O 1
ATOM 1401 N N . PRO A 1 173 ? -7.623 2.773 -6.282 1.00 84.31 173 PRO A N 1
ATOM 1402 C CA . PRO A 1 173 ? -8.113 3.188 -4.963 1.00 84.31 173 PRO A CA 1
ATOM 1403 C C . PRO A 1 173 ? -7.388 2.518 -3.779 1.00 84.31 173 PRO A C 1
ATOM 1405 O O . PRO A 1 173 ? -7.253 1.301 -3.763 1.00 84.31 173 PRO A O 1
ATOM 1408 N N . TYR A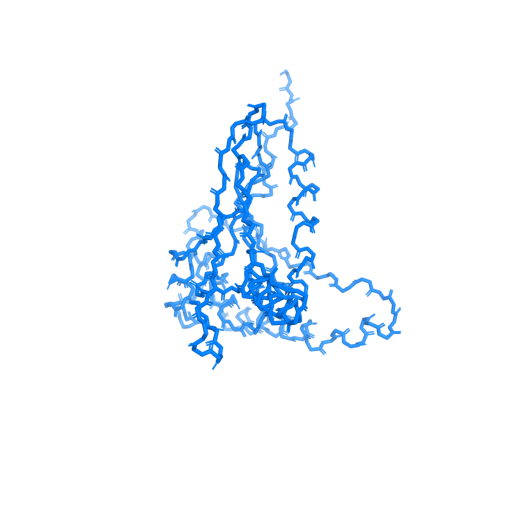 1 174 ? -7.056 3.284 -2.730 1.00 87.06 174 TYR A N 1
ATOM 1409 C CA . TYR A 1 174 ? -6.406 2.783 -1.504 1.00 87.06 174 TYR A CA 1
ATOM 1410 C C . TYR A 1 174 ? -7.043 3.322 -0.210 1.00 87.06 174 TYR A C 1
ATOM 1412 O O . TYR A 1 174 ? -7.738 4.339 -0.213 1.00 87.06 174 TYR A O 1
ATOM 1420 N N . MET A 1 175 ? -6.764 2.657 0.915 1.00 87.50 175 MET A N 1
ATOM 1421 C CA . MET A 1 175 ? -6.969 3.177 2.272 1.00 87.50 175 MET A CA 1
ATOM 1422 C C . MET A 1 175 ? -5.648 3.723 2.805 1.00 87.50 175 MET A C 1
ATOM 1424 O O . MET A 1 175 ? -4.657 3.001 2.848 1.00 87.50 175 MET A O 1
ATOM 1428 N N . LEU A 1 176 ? -5.638 4.984 3.235 1.00 88.69 176 LEU A N 1
ATOM 1429 C CA . LEU A 1 176 ? -4.469 5.604 3.852 1.00 88.69 176 LEU A CA 1
ATOM 1430 C C . LEU A 1 176 ? -4.637 5.664 5.363 1.00 88.69 176 LEU A C 1
ATOM 1432 O O . LEU A 1 176 ? -5.641 6.176 5.858 1.00 88.69 176 LEU A O 1
ATOM 1436 N N . ILE A 1 177 ? -3.638 5.176 6.085 1.00 88.06 177 ILE A N 1
ATOM 1437 C CA . ILE A 1 177 ? -3.556 5.270 7.535 1.00 88.06 177 ILE A CA 1
ATOM 1438 C C . ILE A 1 177 ? -2.446 6.261 7.866 1.00 88.06 177 ILE A C 1
ATOM 1440 O O . ILE A 1 177 ? -1.317 6.082 7.420 1.00 88.06 177 ILE A O 1
ATOM 1444 N N . LEU A 1 178 ? -2.774 7.291 8.644 1.00 84.94 178 LEU A N 1
ATOM 1445 C CA . LEU A 1 178 ? -1.821 8.265 9.174 1.00 84.94 178 LEU A CA 1
ATOM 1446 C C . LEU A 1 178 ? -1.672 7.998 10.677 1.00 84.94 178 LEU A C 1
ATOM 1448 O O . LEU A 1 178 ? -2.669 8.064 11.398 1.00 84.94 178 LEU A O 1
ATOM 1452 N N . GLU A 1 179 ? -0.472 7.637 11.134 1.00 76.69 179 GLU A N 1
ATOM 1453 C CA . GLU A 1 179 ? -0.195 7.373 12.555 1.00 76.69 179 GLU A CA 1
ATOM 1454 C C . GLU A 1 179 ? 0.209 8.650 13.310 1.00 76.69 179 GLU A C 1
ATOM 1456 O O . GLU A 1 179 ? -0.210 8.836 14.451 1.00 76.69 179 GLU A O 1
ATOM 1461 N N . ASP A 1 180 ? 0.936 9.562 12.658 1.00 64.94 180 ASP A N 1
ATOM 1462 C CA . ASP A 1 180 ? 1.389 10.823 13.252 1.00 64.94 180 ASP A CA 1
ATOM 1463 C C . ASP A 1 180 ? 0.659 12.030 12.638 1.00 64.94 180 ASP A C 1
ATOM 1465 O O . ASP A 1 180 ? 0.915 12.434 11.502 1.00 64.94 180 ASP A O 1
ATOM 1469 N N . LEU A 1 181 ? -0.281 12.594 13.400 1.00 55.50 181 LEU A N 1
ATOM 1470 C CA . LEU A 1 181 ? -0.858 13.923 13.161 1.00 55.50 181 LEU A CA 1
ATOM 1471 C C . LEU A 1 181 ? -0.467 14.919 14.267 1.00 55.50 181 LEU A C 1
ATOM 1473 O O . LEU A 1 181 ? -0.888 16.075 14.218 1.00 55.50 181 LEU A O 1
ATOM 1477 N N . GLU A 1 182 ? 0.330 14.512 15.262 1.00 50.19 182 GLU A N 1
ATOM 1478 C CA . GLU A 1 182 ? 0.717 15.387 16.370 1.00 50.19 182 GLU A CA 1
ATOM 1479 C C . GLU A 1 182 ? 2.092 16.015 16.127 1.00 50.19 182 GLU A C 1
ATOM 1481 O O . GLU A 1 182 ? 3.113 15.674 16.725 1.00 50.19 182 GLU A O 1
ATOM 1486 N N . SER A 1 183 ? 2.074 17.057 15.299 1.00 38.06 183 SER A N 1
ATOM 1487 C CA . SER A 1 183 ? 3.002 18.175 15.441 1.00 38.06 183 SER A CA 1
ATOM 1488 C C . SER A 1 183 ? 2.838 18.781 16.844 1.00 38.06 183 SER A C 1
ATOM 1490 O O . SER A 1 183 ? 1.867 19.483 17.126 1.00 38.06 183 SER A O 1
ATOM 1492 N N . LYS A 1 184 ? 3.778 18.521 17.758 1.00 45.56 184 LYS A N 1
ATOM 1493 C CA . LYS A 1 184 ? 3.943 19.343 18.966 1.00 45.56 184 LYS A CA 1
ATOM 1494 C C . LYS A 1 18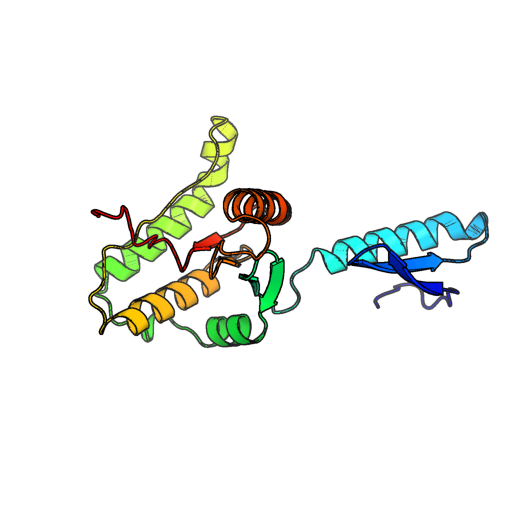4 ? 5.074 20.341 18.753 1.00 45.56 184 LYS A C 1
ATOM 1496 O O . LYS A 1 184 ? 6.237 19.984 18.910 1.00 45.56 184 LYS A O 1
ATOM 1501 N N . ASN A 1 185 ? 4.714 21.581 18.413 1.00 30.19 185 ASN A N 1
ATOM 1502 C CA . ASN A 1 185 ? 5.003 22.792 19.202 1.00 30.19 185 ASN A CA 1
ATOM 1503 C C . ASN A 1 185 ? 4.880 24.056 18.334 1.00 30.19 185 ASN A C 1
ATOM 1505 O O . ASN A 1 185 ? 5.810 24.437 17.629 1.00 30.19 185 ASN A O 1
ATOM 1509 N N . ILE A 1 186 ? 3.769 24.782 18.494 1.00 33.91 186 ILE A N 1
ATOM 1510 C CA . ILE A 1 186 ? 3.835 26.246 18.481 1.00 33.91 186 ILE A CA 1
ATOM 1511 C C . ILE A 1 186 ? 4.567 26.606 19.778 1.00 33.91 186 ILE A C 1
ATOM 1513 O O . ILE A 1 186 ? 3.997 26.516 20.865 1.00 33.91 186 ILE A O 1
ATOM 1517 N N . GLY A 1 187 ? 5.864 26.888 19.668 1.00 27.25 187 GLY A N 1
ATOM 1518 C CA . GLY A 1 187 ? 6.676 27.365 20.778 1.00 27.25 187 GLY A CA 1
ATOM 1519 C C . GLY A 1 187 ? 6.207 28.749 21.212 1.00 27.25 187 GLY A C 1
ATOM 1520 O O . GLY A 1 187 ? 6.284 29.705 20.445 1.00 27.25 187 GLY A O 1
ATOM 1521 N N . ASN A 1 188 ? 5.722 28.839 22.449 1.00 25.09 188 ASN A N 1
ATOM 1522 C CA . ASN A 1 188 ? 5.941 30.021 23.267 1.00 25.09 188 ASN A CA 1
ATOM 1523 C C . ASN A 1 188 ? 7.369 29.931 23.830 1.00 25.09 188 ASN A C 1
ATOM 1525 O O . ASN A 1 188 ? 7.708 28.903 24.422 1.00 25.09 188 ASN A O 1
ATOM 1529 N N . PHE A 1 189 ? 8.088 31.051 23.694 1.00 33.06 189 PHE A N 1
ATOM 1530 C CA . PHE A 1 189 ? 9.463 31.375 24.112 1.00 33.06 189 PHE A CA 1
ATOM 1531 C C . PHE A 1 189 ? 10.595 30.892 23.202 1.00 33.06 189 PHE A C 1
ATOM 1533 O O . PHE A 1 189 ? 10.822 29.668 23.093 1.00 33.06 189 PHE A O 1
#

Mean predicted aligned error: 10.67 Å

Organism: NCBI:txid42249

Radius of gyration: 21.43 Å; Cα contacts (8 Å, |Δi|>4): 178; chains: 1; bounding box: 50×52×62 Å

Sequence (189 aa):
MLCRDWKDHVCYFATWLEGYSIIRVHYFLHSEKRKTGIEDIALQTCAYAMELHQEILVFNNGNWSSGHALWKGVQKSDWKDVILDTTTKYRLRSDVENFCNGRDVFKHLGIPCKHGTVKPPLSPGHTNILTISIKALMKSISYPSLYIISFKSYIYEEYSMVAAFDSAQAFMPYMLILEDLESKNIGNF